Protein AF-0000000068952692 (afdb_homodimer)

Solvent-accessible surface area (backbone atoms only — not comparable to full-atom values): 11275 Å² total; per-residue (Å²): 98,51,40,70,58,37,49,57,48,38,53,56,55,32,71,77,55,69,79,84,64,82,95,49,99,64,58,68,67,56,49,51,48,49,27,24,41,50,43,20,52,50,41,47,51,55,68,69,63,73,62,55,68,69,58,52,49,52,52,49,51,31,51,44,26,51,49,50,39,51,43,53,49,48,52,32,50,46,28,37,76,72,74,33,52,67,54,29,54,50,51,54,52,50,53,52,48,53,63,64,60,71,112,96,50,40,70,59,37,49,55,49,37,52,56,54,33,69,78,56,68,80,83,64,80,97,50,100,64,58,67,67,58,50,52,48,48,28,23,41,52,45,21,51,49,41,46,52,55,69,66,63,70,62,55,69,69,58,53,49,52,52,50,50,34,51,43,26,50,50,49,39,51,41,52,50,47,52,31,50,46,29,38,76,72,73,32,54,68,54,28,53,49,52,52,50,50,53,52,47,53,64,63,58,72,112

Radius of gyration: 17.02 Å; Cα contacts (8 Å, |Δi|>4): 168; chains: 2; bounding box: 34×48×44 Å

Organism: Cupriavidus necator (strain ATCC 17699 / DSM 428 / KCTC 22496 / NCIMB 10442 / H16 / Stanier 337) (NCBI:txid381666)

Secondary structure (DSSP, 8-state):
--HHHHHHHHHHHHHHS----TT-SS-HHHHHHHHHHHHHHHHHHHHHT---HHHHHHHHHHHHHHHHHHHHHHHHHHHHHTT-HHHHHHHHHHHHHHHHHT-/--HHHHHHHHHHHHHHS----TT-SS-HHHHHHHHHHHHHHHHHHHHHT---HHHHHHHHHHHHHHHHHHHHHHHHHHHHHTT-HHHHHHHHHHHHHHHHHT-

Structure (mmCIF, N/CA/C/O backbone):
data_AF-0000000068952692-model_v1
#
loop_
_entity.id
_entity.type
_entity.pdbx_description
1 polymer 'Uncharacterized protein'
#
loop_
_atom_site.group_PDB
_atom_site.id
_atom_site.type_symbol
_atom_site.label_atom_id
_atom_site.label_alt_id
_atom_site.label_comp_id
_atom_site.label_asym_id
_atom_site.label_entity_id
_atom_site.label_seq_id
_atom_site.pdbx_PDB_ins_code
_atom_site.Cartn_x
_atom_site.Cartn_y
_atom_site.Cartn_z
_atom_site.occupancy
_atom_site.B_iso_or_equiv
_atom_site.auth_seq_id
_atom_site.auth_comp_id
_atom_site.auth_asym_id
_atom_site.auth_atom_id
_atom_site.pdbx_PDB_model_num
ATOM 1 N N . MET A 1 1 ? -6.605 9.148 13.734 1 91.56 1 MET A N 1
ATOM 2 C CA . MET A 1 1 ? -7.754 8.625 13 1 91.56 1 MET A CA 1
ATOM 3 C C . MET A 1 1 ? -8.219 7.297 13.594 1 91.56 1 MET A C 1
ATOM 5 O O . MET A 1 1 ? -7.398 6.426 13.891 1 91.56 1 MET A O 1
ATOM 9 N N . THR A 1 2 ? -9.492 7.191 13.781 1 94.69 2 THR A N 1
ATOM 10 C CA . THR A 1 2 ? -10.008 5.988 14.422 1 94.69 2 THR A CA 1
ATOM 11 C C . THR A 1 2 ? -10.266 4.895 13.398 1 94.69 2 THR A C 1
ATOM 13 O O . THR A 1 2 ? -10.43 5.176 12.211 1 94.69 2 THR A O 1
ATOM 16 N N . GLU A 1 3 ? -10.289 3.678 13.914 1 96.12 3 GLU A N 1
ATOM 17 C CA . GLU A 1 3 ? -10.625 2.533 13.078 1 96.12 3 GLU A CA 1
ATOM 18 C C . GLU A 1 3 ? -11.984 2.721 12.406 1 96.12 3 GLU A C 1
ATOM 20 O O . GLU A 1 3 ? -12.133 2.482 11.203 1 96.12 3 GLU A O 1
ATOM 25 N N . ASP A 1 4 ? -12.961 3.211 13.141 1 95.81 4 ASP A N 1
ATOM 26 C CA . ASP A 1 4 ? -14.32 3.377 12.625 1 95.81 4 ASP A CA 1
ATOM 27 C C . ASP A 1 4 ? -14.352 4.398 11.484 1 95.81 4 ASP A C 1
ATOM 29 O O . ASP A 1 4 ? -15.023 4.188 10.477 1 95.81 4 ASP A O 1
ATOM 33 N N . THR A 1 5 ? -13.695 5.449 11.633 1 95.62 5 THR A N 1
ATOM 34 C CA . THR A 1 5 ? -13.617 6.473 10.594 1 95.62 5 THR A CA 1
ATOM 35 C C . THR A 1 5 ? -12.945 5.922 9.344 1 95.62 5 THR A C 1
ATOM 37 O O . THR A 1 5 ? -13.398 6.172 8.227 1 95.62 5 THR A O 1
ATOM 40 N N . LEU A 1 6 ? -11.867 5.219 9.523 1 96.75 6 LEU A N 1
ATOM 41 C CA . LEU A 1 6 ? -11.141 4.633 8.406 1 96.75 6 LEU A CA 1
ATOM 42 C C . LEU A 1 6 ? -12.016 3.627 7.656 1 96.75 6 LEU A C 1
ATOM 44 O O . LEU A 1 6 ? -11.961 3.547 6.426 1 96.75 6 LEU A O 1
ATOM 48 N N . LEU A 1 7 ? -12.836 2.883 8.367 1 96.88 7 LEU A N 1
ATOM 49 C CA . LEU A 1 7 ? -13.719 1.911 7.738 1 96.88 7 LEU A CA 1
ATOM 50 C C . LEU A 1 7 ? -14.734 2.605 6.828 1 96.88 7 LEU A C 1
ATOM 52 O O . LEU A 1 7 ? -15.039 2.109 5.742 1 96.88 7 LEU A O 1
ATOM 56 N N . GLN A 1 8 ? -15.18 3.723 7.27 1 95.88 8 GLN A N 1
ATOM 57 C CA . GLN A 1 8 ? -16.109 4.492 6.453 1 95.88 8 GLN A CA 1
ATOM 58 C C . GLN A 1 8 ? -15.445 5 5.18 1 95.88 8 GLN A C 1
ATOM 60 O O . GLN A 1 8 ? -16.016 4.902 4.09 1 95.88 8 GLN A O 1
ATOM 65 N N . LEU A 1 9 ? -14.234 5.492 5.359 1 94.88 9 LEU A N 1
ATOM 66 C CA . LEU A 1 9 ? -13.508 6.016 4.211 1 94.88 9 LEU A CA 1
ATOM 67 C C . LEU A 1 9 ? -13.148 4.891 3.242 1 94.88 9 LEU A C 1
ATOM 69 O O . LEU A 1 9 ? -13.211 5.07 2.025 1 94.88 9 LEU A O 1
ATOM 73 N N . MET A 1 10 ? -12.781 3.744 3.811 1 94.38 10 MET A N 1
ATOM 74 C CA . MET A 1 10 ? -12.406 2.582 3.012 1 94.38 10 MET A CA 1
ATOM 75 C C . MET A 1 10 ? -13.57 2.105 2.156 1 94.38 10 MET A C 1
ATOM 77 O O . MET A 1 10 ? -13.375 1.688 1.013 1 94.38 10 MET A O 1
ATOM 81 N N . THR A 1 11 ? -14.711 2.139 2.652 1 91.56 11 THR A N 1
ATOM 82 C CA . THR A 1 11 ? -15.891 1.721 1.911 1 91.56 11 THR A CA 1
ATOM 83 C C . THR A 1 11 ? -16.078 2.574 0.66 1 91.56 11 THR A C 1
ATOM 85 O O . THR A 1 11 ? -16.359 2.051 -0.42 1 91.56 11 THR A O 1
ATOM 88 N N . GLU A 1 12 ? -15.859 3.83 0.782 1 91.56 12 GLU A N 1
ATOM 89 C CA . GLU A 1 12 ? -15.992 4.75 -0.346 1 91.56 12 GLU A CA 1
ATOM 90 C C . GLU A 1 12 ? -14.883 4.52 -1.372 1 91.56 12 GLU A C 1
ATOM 92 O O . GLU A 1 12 ? -15.141 4.504 -2.578 1 91.56 12 GLU A O 1
ATOM 97 N N . VAL A 1 13 ? -13.68 4.32 -0.889 1 91.56 13 VAL A N 1
ATOM 98 C CA . VAL A 1 13 ? -12.523 4.105 -1.751 1 91.56 13 VAL A CA 1
ATOM 99 C C . VAL A 1 13 ? -12.695 2.811 -2.537 1 91.56 13 VAL A C 1
ATOM 101 O O . VAL A 1 13 ? -12.406 2.76 -3.734 1 91.56 13 VAL A O 1
ATOM 104 N N . GLU A 1 14 ? -13.227 1.8 -1.905 1 92 14 GLU A N 1
ATOM 105 C CA . GLU A 1 14 ? -13.398 0.498 -2.543 1 92 14 GLU A CA 1
ATOM 106 C C . GLU A 1 14 ? -14.523 0.528 -3.568 1 92 14 GLU A C 1
ATOM 108 O O . GLU A 1 14 ? -14.484 -0.197 -4.566 1 92 14 GLU A O 1
ATOM 113 N N . LYS A 1 15 ? -15.531 1.292 -3.264 1 91.5 15 LYS A N 1
ATOM 114 C CA . LYS A 1 15 ? -16.625 1.422 -4.23 1 91.5 15 LYS A CA 1
ATOM 115 C C . LYS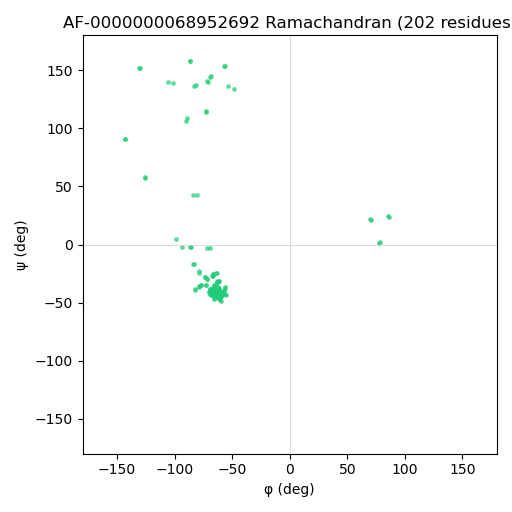 A 1 15 ? -16.094 1.906 -5.578 1 91.5 15 LYS A C 1
ATOM 117 O O . LYS A 1 15 ? -16.594 1.479 -6.629 1 91.5 15 LYS A O 1
ATOM 122 N N . GLU A 1 16 ? -15.156 2.752 -5.531 1 89.81 16 GLU A N 1
ATOM 123 C CA . GLU A 1 16 ? -14.594 3.326 -6.75 1 89.81 16 GLU A CA 1
ATOM 124 C C . GLU A 1 16 ? -13.648 2.34 -7.438 1 89.81 16 GLU A C 1
ATOM 126 O O . GLU A 1 16 ? -13.578 2.301 -8.672 1 89.81 16 GLU A O 1
ATOM 131 N N . ASP A 1 17 ? -12.977 1.599 -6.758 1 92 17 ASP A N 1
ATOM 132 C CA . ASP A 1 17 ? -12.016 0.609 -7.234 1 92 17 ASP A CA 1
ATOM 133 C C . ASP A 1 17 ? -12.039 -0.643 -6.359 1 92 17 ASP A C 1
ATOM 135 O O . ASP A 1 17 ? -11.242 -0.772 -5.43 1 92 17 ASP A O 1
ATOM 139 N N . PRO A 1 18 ? -12.867 -1.569 -6.75 1 92.38 18 PRO A N 1
ATOM 140 C CA . PRO A 1 18 ? -13.086 -2.734 -5.887 1 92.38 18 PRO A CA 1
ATOM 141 C C . PRO A 1 18 ? -11.875 -3.67 -5.848 1 92.38 18 PRO A C 1
ATOM 143 O O . PRO A 1 18 ? -11.203 -3.855 -6.867 1 92.38 18 PRO A O 1
ATOM 146 N N . ILE A 1 19 ? -11.586 -4.16 -4.711 1 92.62 19 ILE A N 1
ATOM 147 C CA . ILE A 1 19 ? -10.57 -5.188 -4.523 1 92.62 19 ILE A CA 1
ATOM 148 C C . ILE A 1 19 ? -11.164 -6.559 -4.852 1 92.62 19 ILE A C 1
ATOM 150 O O . ILE A 1 19 ? -12.305 -6.852 -4.5 1 92.62 19 ILE A O 1
ATOM 154 N N . ASP A 1 20 ? -10.508 -7.445 -5.547 1 89.56 20 ASP A N 1
ATOM 155 C CA . ASP A 1 20 ? -10.938 -8.797 -5.887 1 89.56 20 ASP A CA 1
ATOM 156 C C . ASP A 1 20 ? -10.5 -9.805 -4.824 1 89.56 20 ASP A C 1
ATOM 158 O O . ASP A 1 20 ? -9.328 -10.18 -4.766 1 89.56 20 ASP A O 1
ATOM 162 N N . TYR A 1 21 ? -11.461 -10.219 -4.07 1 87.44 21 TYR A N 1
ATOM 163 C CA . TYR A 1 21 ? -11.219 -11.172 -2.994 1 87.44 21 TYR A CA 1
ATOM 164 C C . TYR A 1 21 ? -11.453 -12.602 -3.465 1 87.44 21 TYR A C 1
ATOM 166 O O . TYR A 1 21 ? -11.383 -13.547 -2.672 1 87.44 21 TYR A O 1
ATOM 174 N N . ALA A 1 22 ? -11.828 -12.852 -4.602 1 76.25 22 ALA A N 1
ATOM 175 C CA . ALA A 1 22 ? -12.359 -14.125 -5.082 1 76.25 22 ALA A CA 1
ATOM 176 C C . ALA A 1 22 ? -11.461 -15.289 -4.664 1 76.25 22 ALA A C 1
ATOM 178 O O . ALA A 1 22 ? -10.234 -15.164 -4.672 1 76.25 22 ALA A O 1
ATOM 179 N N . ASP A 1 23 ? -12.164 -16.328 -4.152 1 75.88 23 ASP A N 1
ATOM 180 C CA . ASP A 1 23 ? -11.625 -17.656 -3.877 1 75.88 23 ASP A CA 1
ATOM 181 C C . ASP A 1 23 ? -10.672 -17.625 -2.684 1 75.88 23 ASP A C 1
ATOM 183 O O . ASP A 1 23 ? -9.711 -18.391 -2.633 1 75.88 23 ASP A O 1
ATOM 187 N N . LEU A 1 24 ? -10.781 -16.625 -1.84 1 79.19 24 LEU A N 1
ATOM 188 C CA . LEU A 1 24 ? -9.945 -16.594 -0.642 1 79.19 24 LEU A CA 1
ATOM 189 C C . LEU A 1 24 ? -10.742 -17.031 0.583 1 79.19 24 LEU A C 1
ATOM 191 O O . LEU A 1 24 ? -11.93 -16.734 0.697 1 79.19 24 LEU A O 1
ATOM 195 N N . PRO A 1 25 ? -10.148 -17.766 1.372 1 77.94 25 PRO A N 1
ATOM 196 C CA . PRO A 1 25 ? -10.844 -18.328 2.525 1 77.94 25 PRO A CA 1
ATOM 197 C C . PRO A 1 25 ? -10.961 -17.359 3.691 1 77.94 25 PRO A C 1
ATOM 199 O O . PRO A 1 25 ? -10.633 -17.703 4.828 1 77.94 25 PRO A O 1
ATOM 202 N N . PHE A 1 26 ? -11.281 -16.062 3.438 1 82 26 PHE A N 1
ATOM 203 C CA . PHE A 1 26 ? -11.383 -15.078 4.504 1 82 26 PHE A CA 1
ATOM 204 C C . PHE A 1 26 ? -12.68 -14.297 4.391 1 82 26 PHE A C 1
ATOM 206 O O . PHE A 1 26 ? -13.281 -14.227 3.314 1 82 26 PHE A O 1
ATOM 213 N N . ASP A 1 27 ? -13.078 -13.875 5.516 1 88.75 27 ASP A N 1
ATOM 214 C CA . ASP A 1 27 ? -14.148 -12.883 5.57 1 88.75 27 ASP A CA 1
ATOM 215 C C . ASP A 1 27 ? -13.648 -11.516 5.113 1 88.75 27 ASP A C 1
ATOM 217 O O . ASP A 1 27 ? -12.828 -10.891 5.781 1 88.75 27 ASP A O 1
ATOM 221 N N . ASP A 1 28 ? -14.195 -11.031 3.979 1 89.62 28 ASP A N 1
ATOM 222 C CA . ASP A 1 28 ? -13.75 -9.773 3.396 1 89.62 28 ASP A CA 1
ATOM 223 C C . ASP A 1 28 ? -13.891 -8.625 4.398 1 89.62 28 ASP A C 1
ATOM 225 O O . ASP A 1 28 ? -13.008 -7.773 4.5 1 89.62 28 ASP A O 1
ATOM 229 N N . ALA A 1 29 ? -14.945 -8.641 5.129 1 90.94 29 ALA A N 1
ATOM 230 C CA . ALA A 1 29 ? -15.203 -7.582 6.109 1 90.94 29 ALA A CA 1
ATOM 231 C C . ALA A 1 29 ? -14.172 -7.625 7.238 1 90.94 29 ALA A C 1
ATOM 233 O O . ALA A 1 29 ? -13.742 -6.578 7.73 1 90.94 29 ALA A O 1
ATOM 234 N N . ALA A 1 30 ? -13.82 -8.812 7.652 1 91.69 30 ALA A N 1
ATOM 235 C CA . ALA A 1 30 ? -12.828 -8.961 8.719 1 91.69 30 ALA A CA 1
ATOM 236 C C . ALA A 1 30 ? -11.453 -8.484 8.258 1 91.69 30 ALA A C 1
ATOM 238 O O . ALA A 1 30 ? -10.711 -7.887 9.031 1 91.69 30 ALA A O 1
ATOM 239 N N . LEU A 1 31 ? -11.148 -8.797 7.02 1 93.69 31 LEU A N 1
ATOM 240 C CA . LEU A 1 31 ? -9.867 -8.367 6.469 1 93.69 31 LEU A CA 1
ATOM 241 C C . LEU A 1 31 ? -9.812 -6.848 6.352 1 93.69 31 LEU A C 1
ATOM 243 O O . LEU A 1 31 ? -8.789 -6.234 6.648 1 93.69 31 LEU A O 1
ATOM 247 N N . ARG A 1 32 ? -10.914 -6.262 5.938 1 95.06 32 ARG A N 1
ATOM 248 C CA . ARG A 1 32 ? -11.008 -4.805 5.871 1 95.06 32 ARG A CA 1
ATOM 249 C C . ARG A 1 32 ? -10.82 -4.18 7.25 1 95.06 32 ARG A C 1
ATOM 251 O O . ARG A 1 32 ? -10.086 -3.199 7.395 1 95.06 32 ARG A O 1
ATOM 258 N N . ARG A 1 33 ? -11.414 -4.762 8.203 1 95.38 33 ARG A N 1
ATOM 259 C CA . ARG A 1 33 ? -11.289 -4.27 9.57 1 95.38 33 ARG A CA 1
ATOM 260 C C . ARG A 1 33 ? -9.852 -4.371 10.062 1 95.38 33 ARG A C 1
ATOM 262 O O . ARG A 1 33 ? -9.359 -3.471 10.742 1 95.38 33 ARG A O 1
ATOM 269 N N . LEU A 1 34 ? -9.258 -5.473 9.766 1 95.31 34 LEU A N 1
ATOM 270 C CA . LEU A 1 34 ? -7.867 -5.66 10.156 1 95.31 34 LEU A CA 1
ATOM 271 C C . LEU A 1 34 ? -6.98 -4.582 9.531 1 95.31 34 LEU A C 1
ATOM 273 O O . LEU A 1 34 ? -6.148 -3.988 10.219 1 95.31 34 LEU A O 1
ATOM 277 N N . ALA A 1 35 ? -7.121 -4.34 8.234 1 96.88 35 ALA A N 1
ATOM 278 C CA . ALA A 1 35 ? -6.336 -3.305 7.566 1 96.88 35 ALA A CA 1
ATOM 279 C C . ALA A 1 35 ? -6.57 -1.939 8.211 1 96.88 35 ALA A C 1
ATOM 281 O O . ALA A 1 35 ? -5.617 -1.203 8.477 1 96.88 35 ALA A O 1
ATOM 282 N N . CYS A 1 36 ? -7.801 -1.624 8.531 1 97.44 36 CYS A N 1
ATOM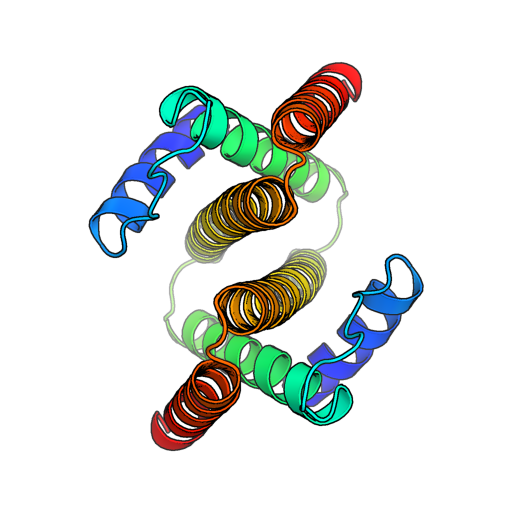 283 C CA . CYS A 1 36 ? -8.141 -0.34 9.133 1 97.44 36 CYS A CA 1
ATOM 284 C C . CYS A 1 36 ? -7.57 -0.234 10.547 1 97.44 36 CYS A C 1
ATOM 286 O O . CYS A 1 36 ? -7.109 0.833 10.953 1 97.44 36 CYS A O 1
ATOM 288 N N . ARG A 1 37 ? -7.617 -1.281 11.242 1 96.5 37 ARG A N 1
ATOM 289 C CA . ARG A 1 37 ? -7.059 -1.296 12.586 1 96.5 37 ARG A CA 1
ATOM 290 C C . ARG A 1 37 ? -5.559 -1.026 12.562 1 96.5 37 ARG A C 1
ATOM 292 O O . ARG A 1 37 ? -5.051 -0.218 13.344 1 96.5 37 ARG A O 1
ATOM 299 N N . LEU A 1 38 ? -4.855 -1.676 11.68 1 96.44 38 LEU A N 1
ATOM 300 C CA . LEU A 1 38 ? -3.414 -1.508 11.547 1 96.44 38 LEU A CA 1
ATOM 301 C C . LEU A 1 38 ? -3.062 -0.058 11.234 1 96.44 38 LEU A C 1
ATOM 303 O O . LEU A 1 38 ? -2.141 0.504 11.828 1 96.44 38 LEU A O 1
ATOM 307 N N . ILE A 1 39 ? -3.869 0.506 10.391 1 97 39 ILE A N 1
ATOM 308 C CA . ILE A 1 39 ? -3.557 1.869 9.977 1 97 39 ILE A CA 1
ATOM 309 C C . ILE A 1 39 ? -3.992 2.854 11.055 1 97 39 ILE A C 1
ATOM 311 O O . ILE A 1 39 ? -3.336 3.873 11.281 1 97 39 ILE A O 1
ATOM 315 N N . ALA A 1 40 ? -5.082 2.568 11.695 1 96.56 40 ALA A N 1
ATOM 316 C CA . ALA A 1 40 ? -5.496 3.406 12.82 1 96.56 40 ALA A CA 1
ATOM 317 C C . ALA A 1 40 ? -4.426 3.428 13.914 1 96.56 40 ALA A C 1
ATOM 319 O O . ALA A 1 40 ? -4.125 4.484 14.469 1 96.56 40 ALA A O 1
ATOM 320 N N . GLU A 1 41 ? -3.875 2.27 14.203 1 94.88 41 GLU A N 1
ATOM 321 C CA . GLU A 1 41 ? -2.793 2.178 15.18 1 94.88 41 GLU A CA 1
ATOM 322 C C . GLU A 1 41 ? -1.582 2.994 14.742 1 94.88 41 GLU A C 1
ATOM 324 O O . GLU A 1 41 ? -0.994 3.725 15.539 1 94.88 41 GLU A O 1
ATOM 329 N N . ARG A 1 42 ? -1.229 2.887 13.539 1 93.5 42 ARG A N 1
ATOM 330 C CA . ARG A 1 42 ? -0.109 3.658 13.016 1 93.5 42 ARG A CA 1
ATOM 331 C C . ARG A 1 42 ? -0.385 5.156 13.102 1 93.5 42 ARG A C 1
ATOM 333 O O . ARG A 1 42 ? 0.509 5.938 13.438 1 93.5 42 ARG A O 1
ATOM 340 N N . SER A 1 43 ? -1.563 5.52 12.727 1 94.31 43 SER A N 1
ATOM 341 C CA . SER A 1 43 ? -1.938 6.93 12.789 1 94.31 43 SER A CA 1
ATOM 342 C C . SER A 1 43 ? -1.826 7.473 14.211 1 94.31 43 SER A C 1
ATOM 344 O O . SER A 1 43 ? -1.359 8.594 14.414 1 94.31 43 SER A O 1
ATOM 346 N N . SER A 1 44 ? -2.279 6.695 15.164 1 93.31 44 SER A N 1
ATOM 347 C CA . SER A 1 44 ? -2.188 7.086 16.562 1 93.31 44 SER A CA 1
ATOM 348 C C . SER A 1 44 ? -0.734 7.246 17 1 93.31 44 SER A C 1
ATOM 350 O O . SER A 1 44 ? -0.392 8.203 17.703 1 93.31 44 SER A O 1
ATOM 352 N N . GLU A 1 45 ? 0.068 6.305 16.578 1 92.38 45 GLU A N 1
ATOM 353 C CA . GLU A 1 45 ? 1.495 6.379 16.875 1 92.38 45 GLU A CA 1
ATOM 354 C C . GLU A 1 45 ? 2.121 7.637 16.281 1 92.38 45 GLU A C 1
ATOM 356 O O . GLU A 1 45 ? 2.936 8.297 16.922 1 92.38 45 GLU A O 1
ATOM 361 N N . MET A 1 46 ? 1.729 7.965 15.117 1 89.75 46 MET A N 1
ATOM 362 C CA . MET A 1 46 ? 2.262 9.141 14.438 1 89.75 46 MET A CA 1
ATOM 363 C C . MET A 1 46 ? 1.83 10.422 15.133 1 89.75 46 MET A C 1
ATOM 365 O O . MET A 1 46 ? 2.625 11.352 15.289 1 89.75 46 MET A O 1
ATOM 369 N N . GLU A 1 47 ? 0.609 10.484 15.508 1 86.94 47 GLU A N 1
ATOM 370 C CA . GLU A 1 47 ? 0.09 11.648 16.219 1 86.94 47 GLU A CA 1
ATOM 371 C C . GLU A 1 47 ? 0.778 11.828 17.562 1 86.94 47 GLU A C 1
ATOM 373 O O . GLU A 1 47 ? 1.013 12.953 18.016 1 86.94 47 GLU A O 1
ATOM 378 N N . ALA A 1 48 ? 1.165 10.719 18.188 1 92.31 48 ALA A N 1
ATOM 379 C CA . ALA A 1 48 ? 1.747 10.742 19.531 1 92.31 48 ALA A CA 1
ATOM 380 C C . ALA A 1 48 ? 3.244 11.031 19.469 1 92.31 48 ALA A C 1
ATOM 382 O O . ALA A 1 48 ? 3.855 11.375 20.484 1 92.31 48 ALA A O 1
ATOM 383 N N . SER A 1 49 ? 3.842 10.898 18.375 1 91.56 49 SER A N 1
ATOM 384 C CA . SER A 1 49 ? 5.293 10.977 18.234 1 91.56 49 SER A CA 1
ATOM 385 C C . SER A 1 49 ? 5.801 12.383 18.531 1 91.56 49 SER A C 1
ATOM 387 O O . SER A 1 49 ? 6.98 12.57 18.844 1 91.56 49 SER A O 1
ATOM 389 N N . GLY A 1 50 ? 5.043 13.383 18.391 1 91.69 50 GLY A N 1
ATOM 390 C CA . GLY A 1 50 ? 5.465 14.758 18.594 1 91.69 50 GLY A CA 1
ATOM 391 C C . GLY A 1 50 ? 6.27 15.312 17.438 1 91.69 50 GLY A C 1
ATOM 392 O O . GLY A 1 50 ? 6.715 16.469 17.484 1 91.69 50 GLY A O 1
ATOM 393 N N . LEU A 1 51 ? 6.461 14.57 16.438 1 92.19 51 LEU A N 1
ATOM 394 C CA . LEU A 1 51 ? 7.18 15.023 15.258 1 92.19 51 LEU A CA 1
ATOM 395 C C . LEU A 1 51 ? 6.379 16.078 14.5 1 92.19 51 LEU A C 1
ATOM 397 O O . LEU A 1 51 ? 5.145 16.062 14.516 1 92.19 51 LEU A O 1
ATOM 401 N N . PRO A 1 52 ? 7.125 17.016 13.945 1 92.69 52 PRO A N 1
ATOM 402 C CA . PRO A 1 52 ? 6.422 17.969 13.086 1 92.69 52 PRO A CA 1
ATOM 403 C C . PRO A 1 52 ? 5.66 17.297 11.953 1 92.69 52 PRO A C 1
ATOM 405 O O . PRO A 1 52 ? 6.059 16.219 11.492 1 92.69 52 PRO A O 1
ATOM 408 N N . VAL A 1 53 ? 4.586 17.953 11.453 1 88.19 53 VAL A N 1
ATOM 409 C CA . VAL A 1 53 ? 3.672 17.391 10.469 1 88.19 53 VAL A CA 1
ATOM 410 C C . VAL A 1 53 ? 4.43 17.078 9.18 1 88.19 53 VAL A C 1
ATOM 412 O O . VAL A 1 53 ? 4.125 16.094 8.5 1 88.19 53 VAL A O 1
ATOM 415 N N . GLU A 1 54 ? 5.438 17.844 8.898 1 88.06 54 GLU A N 1
ATOM 416 C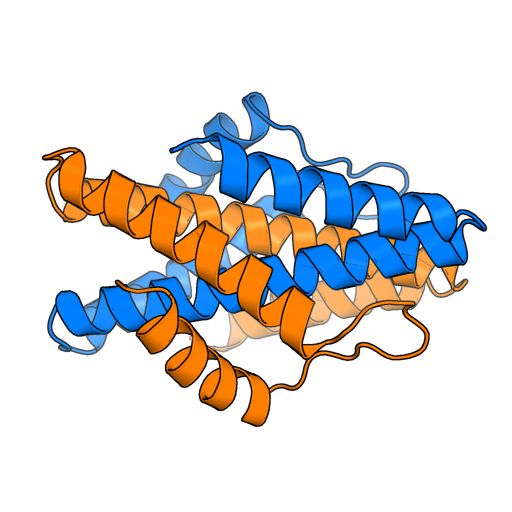 CA . GLU A 1 54 ? 6.223 17.641 7.684 1 88.06 54 GLU A CA 1
ATOM 417 C C . GLU A 1 54 ? 6.98 16.312 7.738 1 88.06 54 GLU A C 1
ATOM 419 O O . GLU A 1 54 ? 7.098 15.625 6.727 1 88.06 54 GLU A O 1
ATOM 424 N N . ALA A 1 55 ? 7.484 16.016 8.859 1 91.38 55 ALA A N 1
ATOM 425 C CA . ALA A 1 55 ? 8.203 14.758 9.047 1 91.38 55 ALA A CA 1
ATOM 426 C C . ALA A 1 55 ? 7.25 13.57 8.984 1 91.38 55 ALA A C 1
ATOM 428 O O . ALA A 1 55 ? 7.594 12.523 8.438 1 91.38 55 ALA A O 1
ATOM 429 N N . LEU A 1 56 ? 6.059 13.727 9.531 1 91.5 56 LEU A N 1
ATOM 430 C CA . LEU A 1 56 ? 5.055 12.672 9.492 1 91.5 56 LEU A CA 1
ATOM 431 C C . LEU A 1 56 ? 4.629 12.383 8.055 1 91.5 56 LEU A C 1
ATOM 433 O O . LEU A 1 56 ? 4.551 11.219 7.652 1 91.5 56 LEU A O 1
ATOM 437 N N . LEU A 1 57 ? 4.484 13.453 7.324 1 92.06 57 LEU A N 1
ATOM 438 C CA . LEU A 1 57 ? 4.082 13.312 5.93 1 92.06 57 LEU A CA 1
ATOM 439 C C . LEU A 1 57 ? 5.172 12.617 5.117 1 92.06 57 LEU A C 1
ATOM 441 O O . LEU A 1 57 ? 4.883 11.742 4.301 1 92.06 57 LEU A O 1
ATOM 445 N N . ALA A 1 58 ? 6.391 12.961 5.383 1 91.94 58 ALA A N 1
ATOM 446 C CA . ALA A 1 58 ? 7.508 12.336 4.68 1 91.94 58 ALA A CA 1
ATOM 447 C C . ALA A 1 58 ? 7.543 10.828 4.93 1 91.94 58 ALA A C 1
ATOM 449 O O . ALA A 1 58 ? 7.738 10.047 4.004 1 91.94 58 ALA A O 1
ATOM 450 N N . THR A 1 59 ? 7.293 10.422 6.141 1 92.69 59 THR A N 1
ATOM 451 C CA . THR A 1 59 ? 7.277 9.008 6.512 1 92.69 59 THR A CA 1
ATOM 452 C C . THR A 1 59 ? 6.113 8.289 5.836 1 92.69 59 THR A C 1
ATOM 454 O O . THR A 1 59 ? 6.273 7.164 5.348 1 92.69 59 THR A O 1
ATOM 457 N N . MET A 1 60 ? 5.035 8.969 5.801 1 93.56 60 MET A N 1
ATOM 458 C CA . MET A 1 60 ? 3.848 8.375 5.191 1 93.56 60 MET A CA 1
ATOM 459 C C . MET A 1 60 ? 4.039 8.195 3.689 1 93.56 60 MET A C 1
ATOM 461 O O . MET A 1 60 ? 3.666 7.16 3.133 1 93.56 60 MET A O 1
ATOM 465 N N . TRP A 1 61 ? 4.66 9.148 3.074 1 95.44 61 TRP A N 1
ATOM 466 C CA . TRP A 1 61 ? 4.906 9.07 1.64 1 95.44 61 TRP A CA 1
ATOM 467 C C . TRP A 1 61 ? 5.883 7.941 1.317 1 95.44 61 TRP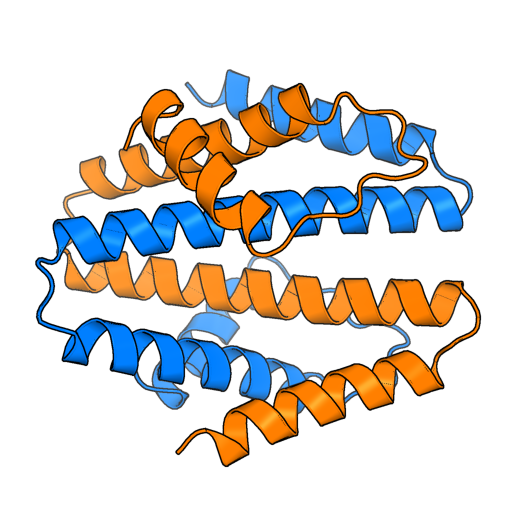 A C 1
ATOM 469 O O . TRP A 1 61 ? 5.672 7.184 0.368 1 95.44 61 TRP A O 1
ATOM 479 N N . ALA A 1 62 ? 6.898 7.836 2.141 1 95.38 62 ALA A N 1
ATOM 480 C CA . ALA A 1 62 ? 7.863 6.762 1.936 1 95.38 62 ALA A CA 1
ATOM 481 C C . ALA A 1 62 ? 7.215 5.395 2.115 1 95.38 62 ALA A C 1
ATOM 483 O O . ALA A 1 62 ? 7.449 4.477 1.326 1 95.38 62 ALA A O 1
ATOM 484 N N . SER A 1 63 ? 6.391 5.227 3.137 1 94.62 63 SER A N 1
ATOM 485 C CA . SER A 1 63 ? 5.695 3.973 3.406 1 94.62 63 SER A CA 1
ATOM 486 C C . SER A 1 63 ? 4.719 3.627 2.289 1 94.62 63 SER A C 1
ATOM 488 O O . SER A 1 63 ? 4.594 2.465 1.901 1 94.62 63 SER A O 1
ATOM 490 N N . THR A 1 64 ? 4.066 4.637 1.834 1 96.5 64 THR A N 1
ATOM 491 C CA . THR A 1 64 ? 3.131 4.422 0.736 1 96.5 64 THR A CA 1
ATOM 492 C C . THR A 1 64 ? 3.869 4.004 -0.531 1 96.5 64 THR A C 1
ATOM 494 O O . THR A 1 64 ? 3.416 3.113 -1.254 1 96.5 64 THR A O 1
ATOM 497 N N . ALA A 1 65 ? 4.961 4.633 -0.775 1 96.88 65 ALA A N 1
ATOM 498 C CA . ALA A 1 65 ? 5.762 4.254 -1.936 1 96.88 65 ALA A CA 1
ATOM 499 C C . ALA A 1 65 ? 6.195 2.793 -1.846 1 96.88 65 ALA A C 1
ATOM 501 O O . ALA A 1 65 ? 6.141 2.061 -2.838 1 96.88 65 ALA A O 1
ATOM 502 N N . LYS A 1 66 ? 6.629 2.41 -0.703 1 96.62 66 LYS A N 1
ATOM 503 C CA . LYS A 1 66 ? 7.023 1.019 -0.497 1 96.62 66 LYS A CA 1
ATOM 504 C C . LYS A 1 66 ? 5.852 0.072 -0.739 1 96.62 66 LYS A C 1
ATOM 506 O O . LYS A 1 66 ? 6.016 -0.982 -1.356 1 96.62 66 LYS A O 1
ATOM 511 N N . LEU A 1 67 ? 4.684 0.434 -0.209 1 96.56 67 LEU A N 1
ATOM 512 C CA . LEU A 1 67 ? 3.492 -0.388 -0.378 1 96.56 67 LEU A CA 1
ATOM 513 C C . LEU A 1 67 ? 3.104 -0.488 -1.85 1 96.56 67 LEU A C 1
ATOM 515 O O . LEU A 1 67 ? 2.709 -1.557 -2.322 1 96.56 67 LEU A O 1
ATOM 519 N N . VAL A 1 68 ? 3.229 0.61 -2.588 1 96.88 68 VAL A N 1
ATOM 520 C CA . VAL A 1 68 ? 2.934 0.612 -4.016 1 96.88 68 VAL A CA 1
ATOM 521 C C . VAL A 1 68 ? 3.906 -0.313 -4.746 1 96.88 68 VAL A C 1
ATOM 523 O O . VAL A 1 68 ? 3.494 -1.131 -5.57 1 96.88 68 VAL A O 1
ATOM 526 N N . LEU A 1 69 ? 5.156 -0.21 -4.426 1 96.38 69 LEU A N 1
ATOM 527 C CA . LEU A 1 69 ? 6.176 -1.054 -5.043 1 96.38 69 LEU A CA 1
ATOM 528 C C . LEU A 1 69 ? 5.906 -2.527 -4.758 1 96.38 69 LEU A C 1
ATOM 530 O O . LEU A 1 69 ? 5.961 -3.359 -5.668 1 96.38 69 LEU A O 1
ATOM 534 N N . GLU A 1 70 ? 5.555 -2.893 -3.529 1 96.5 70 GLU A N 1
ATOM 535 C CA . GLU A 1 70 ? 5.23 -4.262 -3.146 1 96.5 70 GLU A CA 1
ATOM 536 C C . GLU A 1 70 ? 4.023 -4.781 -3.926 1 96.5 70 GLU A C 1
ATOM 538 O O . GLU A 1 70 ? 4.023 -5.918 -4.398 1 96.5 70 GLU A O 1
ATOM 543 N N . ASN A 1 71 ? 3.072 -3.906 -4.047 1 95.88 71 ASN A N 1
ATOM 544 C CA . ASN A 1 71 ? 1.875 -4.289 -4.789 1 95.88 71 ASN A CA 1
ATOM 545 C C . ASN A 1 71 ? 2.188 -4.566 -6.258 1 95.88 71 ASN A C 1
ATOM 547 O O . ASN A 1 71 ? 1.669 -5.523 -6.836 1 95.88 71 ASN A O 1
ATOM 551 N N . LEU A 1 72 ? 3.066 -3.752 -6.859 1 94.38 72 LEU A N 1
ATOM 552 C CA . LEU A 1 72 ? 3.482 -3.973 -8.242 1 94.38 72 LEU A CA 1
ATOM 553 C C . LEU A 1 72 ? 4.207 -5.309 -8.383 1 94.38 72 LEU A C 1
ATOM 555 O O . LEU A 1 72 ? 3.922 -6.078 -9.305 1 94.38 72 LEU A O 1
ATOM 559 N N . VAL A 1 73 ? 5.062 -5.613 -7.469 1 94.81 73 VAL A N 1
ATOM 560 C CA . VAL A 1 73 ? 5.852 -6.84 -7.477 1 94.81 73 VAL A CA 1
ATOM 561 C C . VAL A 1 73 ? 4.934 -8.047 -7.285 1 94.81 73 VAL A C 1
ATOM 563 O O . VAL A 1 73 ? 5.035 -9.039 -8.008 1 94.81 73 VAL A O 1
ATOM 566 N N . LEU A 1 74 ? 3.992 -7.98 -6.383 1 94.38 74 LEU A N 1
ATOM 567 C CA . LEU A 1 74 ? 3.072 -9.078 -6.098 1 94.38 74 LEU A CA 1
ATOM 568 C C . LEU A 1 74 ? 2.17 -9.352 -7.293 1 94.38 74 LEU A C 1
ATOM 570 O O . LEU A 1 74 ? 1.931 -10.516 -7.637 1 94.38 74 LEU A O 1
ATOM 574 N N . ASN A 1 75 ? 1.701 -8.258 -7.918 1 93.62 75 ASN A N 1
ATOM 575 C CA . ASN A 1 75 ? 0.884 -8.438 -9.109 1 93.62 75 ASN A CA 1
ATOM 576 C C . ASN A 1 75 ? 1.666 -9.125 -10.227 1 93.62 75 ASN A C 1
ATOM 578 O O . ASN A 1 75 ? 1.139 -10 -10.906 1 93.62 75 ASN A O 1
ATOM 582 N N . ALA A 1 76 ? 2.869 -8.727 -10.406 1 91.88 76 ALA A N 1
ATOM 583 C CA . ALA A 1 76 ? 3.723 -9.328 -11.422 1 91.88 76 ALA A CA 1
ATOM 584 C C . ALA A 1 76 ? 3.961 -10.812 -11.133 1 91.88 76 ALA A C 1
ATOM 586 O O . ALA A 1 76 ? 3.922 -11.641 -12.047 1 91.88 76 ALA A O 1
ATOM 587 N N . ARG A 1 77 ? 4.176 -11.109 -9.875 1 92.06 77 ARG A N 1
ATOM 588 C CA . ARG A 1 77 ? 4.398 -12.5 -9.477 1 92.06 77 ARG A CA 1
ATOM 589 C C . ARG A 1 77 ? 3.152 -13.344 -9.711 1 92.06 77 ARG A C 1
ATOM 591 O O . ARG A 1 77 ? 3.248 -14.5 -10.141 1 92.06 77 ARG A O 1
ATOM 598 N N . LEU A 1 78 ? 2.031 -12.781 -9.406 1 91.56 78 LEU A N 1
ATOM 599 C CA . LEU A 1 78 ? 0.766 -13.477 -9.625 1 91.56 78 LEU A CA 1
ATOM 600 C C . LEU A 1 78 ? 0.578 -13.812 -11.102 1 91.56 78 LEU A C 1
ATOM 602 O O . LEU A 1 78 ? 0.231 -14.938 -11.445 1 91.56 78 LEU A O 1
ATOM 606 N N . LEU A 1 79 ? 0.88 -12.852 -11.938 1 90.56 79 LEU A N 1
ATOM 607 C CA . LEU A 1 79 ? 0.72 -13.047 -13.375 1 90.56 79 LEU A CA 1
ATOM 608 C C . LEU A 1 79 ? 1.692 -14.102 -13.891 1 90.56 79 LEU A C 1
ATOM 610 O O . LEU A 1 79 ? 1.325 -14.938 -14.719 1 90.56 79 LEU A O 1
ATOM 614 N N . ARG A 1 80 ? 2.832 -14.109 -13.375 1 89 80 ARG A N 1
ATOM 615 C CA . ARG A 1 80 ? 3.818 -15.109 -13.773 1 89 80 ARG A CA 1
ATOM 616 C C . ARG A 1 80 ? 3.375 -16.5 -13.352 1 89 80 ARG A C 1
ATOM 618 O O . ARG A 1 80 ? 3.447 -17.453 -14.148 1 89 80 ARG A O 1
ATOM 625 N N . LEU A 1 81 ? 2.938 -16.641 -12.156 1 87.75 81 LEU A N 1
ATOM 626 C CA . LEU A 1 81 ? 2.5 -17.922 -11.641 1 87.75 81 LEU A CA 1
ATOM 627 C C . LEU A 1 81 ? 1.284 -18.438 -12.406 1 87.75 81 LEU A C 1
ATOM 629 O O . LEU A 1 81 ? 1.068 -19.656 -12.508 1 87.75 81 LEU A O 1
ATOM 633 N N . GLN A 1 82 ? 0.589 -17.531 -12.961 1 91.06 82 GLN A N 1
ATOM 634 C CA . GLN A 1 82 ? -0.587 -17.891 -13.75 1 91.06 82 GLN A CA 1
ATOM 635 C C . GLN A 1 82 ? -0.209 -18.203 -15.195 1 91.06 82 GLN A C 1
ATOM 637 O O . GLN A 1 82 ? -1.071 -18.547 -16 1 91.06 82 GLN A O 1
ATOM 642 N N . GLY A 1 83 ? 1.15 -18.047 -15.5 1 85.88 83 GLY A N 1
ATOM 643 C CA . GLY A 1 83 ? 1.63 -18.359 -16.828 1 85.88 83 GLY A CA 1
ATOM 644 C C . GLY A 1 83 ? 1.483 -17.203 -17.812 1 85.88 83 GLY A C 1
ATOM 645 O O . GLY A 1 83 ? 1.336 -17.422 -19.016 1 85.88 83 GLY A O 1
ATOM 646 N N . LEU A 1 84 ? 1.436 -15.938 -17.172 1 88 84 LEU A N 1
ATOM 647 C CA . LEU A 1 84 ? 1.231 -14.758 -18.016 1 88 84 LEU A CA 1
ATOM 648 C C . LEU A 1 84 ? 2.334 -13.734 -17.781 1 88 84 LEU A C 1
ATOM 650 O O . LEU A 1 84 ? 2.049 -12.562 -17.516 1 88 84 LEU A O 1
ATOM 654 N N . PRO A 1 85 ? 3.561 -14.125 -17.969 1 81.25 85 PRO A N 1
ATOM 655 C CA . PRO A 1 85 ? 4.656 -13.203 -17.672 1 81.25 85 PRO A CA 1
ATOM 656 C C . PRO A 1 85 ? 4.625 -11.953 -18.547 1 81.25 85 PRO A C 1
ATOM 658 O O . PRO A 1 85 ? 4.992 -10.867 -18.094 1 81.25 85 PRO A O 1
ATOM 661 N N . ASP A 1 86 ? 4.164 -12.102 -19.719 1 86.38 86 ASP A N 1
ATOM 662 C CA . ASP A 1 86 ? 4.098 -10.953 -20.625 1 86.38 86 ASP A CA 1
ATOM 663 C C . ASP A 1 86 ? 3.09 -9.922 -20.125 1 86.38 86 ASP A C 1
ATOM 665 O O . ASP A 1 86 ? 3.256 -8.719 -20.359 1 86.38 86 ASP A O 1
ATOM 669 N N . ASP A 1 87 ? 2.193 -10.492 -19.422 1 88.06 87 ASP A N 1
ATOM 670 C CA . ASP A 1 87 ? 1.182 -9.586 -18.875 1 88.06 87 ASP A CA 1
ATOM 671 C C . ASP A 1 87 ? 1.742 -8.758 -17.734 1 88.06 87 ASP A C 1
ATOM 673 O O . ASP A 1 87 ? 1.34 -7.609 -17.531 1 88.06 87 ASP A O 1
ATOM 677 N N . ALA A 1 88 ? 2.707 -9.297 -17.062 1 86.38 88 ALA A N 1
ATOM 678 C CA . ALA A 1 88 ? 3.35 -8.547 -15.992 1 86.38 88 ALA A CA 1
ATOM 679 C C . ALA A 1 88 ? 4.121 -7.352 -16.531 1 86.38 88 ALA A C 1
ATOM 681 O O . ALA A 1 88 ? 4.008 -6.238 -16.016 1 86.38 88 ALA A O 1
ATOM 682 N N . GLN A 1 89 ? 4.785 -7.566 -17.562 1 86.5 89 GLN A N 1
ATOM 683 C CA . GLN A 1 89 ? 5.547 -6.504 -18.203 1 86.5 89 GLN A CA 1
ATOM 684 C C .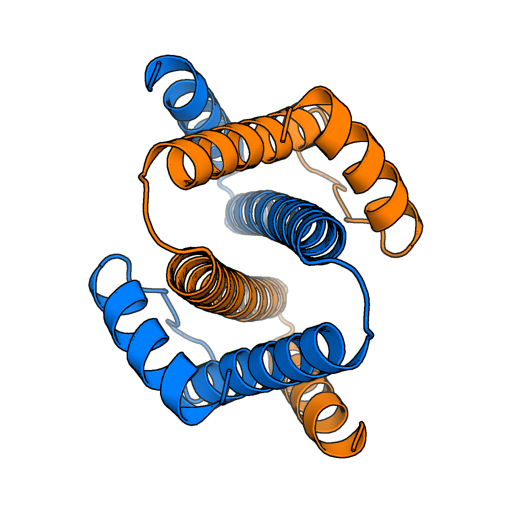 GLN A 1 89 ? 4.617 -5.441 -18.781 1 86.5 89 GLN A C 1
ATOM 686 O O . GLN A 1 89 ? 4.895 -4.242 -18.672 1 86.5 89 GLN A O 1
ATOM 691 N N . ALA A 1 90 ? 3.625 -5.891 -19.359 1 89.69 90 ALA A N 1
ATOM 692 C CA . ALA A 1 90 ? 2.66 -4.969 -19.938 1 89.69 90 ALA A CA 1
ATOM 693 C C . ALA A 1 90 ? 2.018 -4.09 -18.875 1 89.69 90 ALA A C 1
ATOM 695 O O . ALA A 1 90 ? 1.782 -2.9 -19.094 1 89.69 90 ALA A O 1
ATOM 696 N N . LEU A 1 91 ? 1.708 -4.688 -17.75 1 87 91 LEU A N 1
ATOM 697 C CA . LEU A 1 91 ? 1.115 -3.955 -16.641 1 87 91 LEU A CA 1
ATOM 698 C C . LEU A 1 91 ? 2.047 -2.846 -16.172 1 87 91 LEU A C 1
ATOM 700 O O . LEU A 1 91 ? 1.621 -1.698 -16 1 87 91 LEU A O 1
ATOM 704 N N . ILE A 1 92 ? 3.293 -3.162 -16.031 1 89.44 92 ILE A N 1
ATOM 705 C CA . ILE A 1 92 ? 4.27 -2.195 -15.539 1 89.44 92 ILE A CA 1
ATOM 706 C C . ILE A 1 92 ? 4.453 -1.082 -16.562 1 89.44 92 ILE A C 1
ATOM 708 O O . ILE A 1 92 ? 4.539 0.095 -16.203 1 89.44 92 ILE A O 1
ATOM 712 N N . GLU A 1 93 ? 4.465 -1.427 -17.812 1 90.38 93 GLU A N 1
ATOM 713 C CA . GLU A 1 93 ? 4.613 -0.446 -18.891 1 90.38 93 GLU A CA 1
ATOM 714 C C . GLU A 1 93 ? 3.424 0.507 -18.938 1 90.38 93 GLU A C 1
ATOM 716 O O . GLU A 1 93 ? 3.592 1.708 -19.156 1 90.38 93 GLU A O 1
ATOM 721 N N . ARG A 1 94 ? 2.316 -0.058 -18.75 1 90.5 94 ARG A N 1
ATOM 722 C CA . ARG A 1 94 ? 1.112 0.766 -18.75 1 90.5 94 ARG A CA 1
ATOM 723 C C . ARG A 1 94 ? 1.139 1.769 -17.594 1 90.5 94 ARG A C 1
ATOM 725 O O . ARG A 1 94 ? 0.846 2.951 -17.781 1 90.5 94 ARG A O 1
ATOM 732 N N . ILE A 1 95 ? 1.514 1.317 -16.484 1 90.38 95 ILE A N 1
ATOM 733 C CA . ILE A 1 95 ? 1.596 2.18 -15.305 1 90.38 95 ILE A CA 1
ATOM 734 C C . ILE A 1 95 ? 2.65 3.262 -15.531 1 90.38 95 ILE A C 1
ATOM 736 O O . ILE A 1 95 ? 2.424 4.434 -15.227 1 90.38 95 ILE A O 1
ATOM 740 N N . ALA A 1 96 ? 3.734 2.895 -16.094 1 90.12 96 ALA A N 1
ATOM 741 C CA . ALA A 1 96 ? 4.816 3.834 -16.391 1 90.12 96 ALA A CA 1
ATOM 742 C C . ALA A 1 96 ? 4.359 4.914 -17.359 1 90.12 96 ALA A C 1
ATOM 744 O O . ALA A 1 96 ? 4.688 6.09 -17.188 1 90.12 96 ALA A O 1
ATOM 745 N N . ARG A 1 97 ? 3.551 4.523 -18.312 1 90.38 97 ARG A N 1
ATOM 746 C CA . ARG A 1 97 ? 3.062 5.465 -19.312 1 90.38 97 ARG A CA 1
ATOM 747 C C . ARG A 1 97 ? 2.072 6.449 -18.703 1 90.38 97 ARG A C 1
ATOM 749 O O . ARG A 1 97 ? 2.09 7.637 -19.031 1 90.38 97 ARG A O 1
ATOM 756 N N . GLN A 1 98 ? 1.285 5.895 -17.891 1 85.88 98 GLN A N 1
ATOM 757 C CA . GLN A 1 98 ? 0.282 6.727 -17.234 1 85.88 98 GLN A CA 1
ATOM 758 C C . GLN A 1 98 ? 0.936 7.754 -16.312 1 85.88 98 GLN A C 1
ATOM 760 O O . GLN A 1 98 ? 0.435 8.875 -16.172 1 85.88 98 GLN A O 1
ATOM 765 N N . SER A 1 99 ? 1.973 7.383 -15.727 1 84.38 99 SER A N 1
ATOM 766 C CA . SER A 1 99 ? 2.68 8.289 -14.828 1 84.38 99 SER A CA 1
ATOM 767 C C . SER A 1 99 ? 3.395 9.391 -15.602 1 84.38 99 SER A C 1
ATOM 769 O O . SER A 1 99 ? 3.609 10.484 -15.07 1 84.38 99 SER A O 1
ATOM 771 N N . ARG A 1 100 ? 3.779 9.055 -16.797 1 79.44 100 ARG A N 1
ATOM 772 C CA . ARG A 1 100 ? 4.473 10.031 -17.641 1 79.44 100 ARG A CA 1
ATOM 773 C C . ARG A 1 100 ? 3.482 10.961 -18.328 1 79.44 100 ARG A C 1
ATOM 775 O O . ARG A 1 100 ? 3.811 12.109 -18.625 1 79.44 100 ARG A O 1
ATOM 782 N N . GLY A 1 101 ? 2.352 10.398 -18.75 1 68.56 101 GLY A N 1
ATOM 783 C CA . GLY A 1 101 ? 1.384 11.148 -19.531 1 68.56 101 GLY A CA 1
ATOM 784 C C . GLY A 1 101 ? 0.523 12.07 -18.688 1 68.56 101 GLY A C 1
ATOM 785 O O . GLY A 1 101 ? -0.224 12.898 -19.219 1 68.56 101 GLY A O 1
ATOM 786 N N . GLY A 1 102 ? 0.333 11.891 -17.438 1 52.66 102 GLY A N 1
ATOM 787 C CA . GLY A 1 102 ? -0.518 12.781 -16.672 1 52.66 102 GLY A CA 1
ATOM 788 C C . GLY A 1 102 ? 0.098 14.148 -16.438 1 52.66 102 GLY A C 1
ATOM 789 O O . GLY A 1 102 ? -0.487 14.992 -15.766 1 52.66 102 GLY A O 1
ATOM 790 N N . ALA A 1 103 ? 1.256 14.617 -16.766 1 39.56 103 ALA A N 1
ATOM 791 C CA . ALA A 1 103 ? 1.626 16.031 -16.828 1 39.56 103 ALA A CA 1
ATOM 792 C C . ALA A 1 103 ? 0.916 16.734 -17.984 1 39.56 103 ALA A C 1
ATOM 794 O O . ALA A 1 103 ? 0.618 16.109 -19 1 39.56 103 ALA A O 1
ATOM 795 N N . MET B 1 1 ? 6.84 16.594 -2.102 1 91.44 1 MET B N 1
ATOM 796 C CA . MET B 1 1 ? 8.008 15.711 -2.016 1 91.44 1 MET B CA 1
ATOM 797 C C . MET B 1 1 ? 8.492 15.312 -3.406 1 91.44 1 MET B C 1
ATOM 799 O O . MET B 1 1 ? 7.691 14.953 -4.27 1 91.44 1 MET B O 1
ATOM 803 N N . THR B 1 2 ? 9.773 15.414 -3.588 1 94.69 2 THR B N 1
ATOM 804 C CA . THR B 1 2 ? 10.305 15.133 -4.918 1 94.69 2 THR B CA 1
ATOM 805 C C . THR B 1 2 ? 10.586 13.641 -5.082 1 94.69 2 THR B C 1
ATOM 807 O O . THR B 1 2 ? 10.758 12.922 -4.094 1 94.69 2 THR B O 1
ATOM 810 N N . GLU B 1 3 ? 10.617 13.258 -6.34 1 96.12 3 GLU B N 1
ATOM 811 C CA . GLU B 1 3 ? 10.984 11.875 -6.664 1 96.12 3 GLU B CA 1
ATOM 812 C C . GLU B 1 3 ? 12.344 11.516 -6.074 1 96.12 3 GLU B C 1
ATOM 814 O O . GLU B 1 3 ? 12.5 10.445 -5.473 1 96.12 3 GLU B O 1
ATOM 819 N N . ASP B 1 4 ? 13.312 12.406 -6.184 1 95.81 4 ASP B N 1
ATOM 820 C CA . ASP B 1 4 ? 14.664 12.141 -5.715 1 95.81 4 ASP B CA 1
ATOM 821 C C . ASP B 1 4 ? 14.695 11.945 -4.199 1 95.81 4 ASP B C 1
ATOM 823 O O . ASP B 1 4 ? 15.375 11.047 -3.695 1 95.81 4 ASP B O 1
ATOM 827 N N . THR B 1 5 ? 14.008 12.734 -3.496 1 95.56 5 THR B N 1
ATOM 828 C CA . THR B 1 5 ? 13.938 12.609 -2.045 1 95.56 5 THR B CA 1
ATOM 829 C C . THR B 1 5 ? 13.273 11.289 -1.65 1 95.56 5 THR B C 1
ATOM 831 O O . THR B 1 5 ? 13.734 10.609 -0.731 1 95.56 5 THR B O 1
ATOM 834 N N . LEU B 1 6 ? 12.211 10.953 -2.307 1 96.75 6 LEU B N 1
ATOM 835 C CA . LEU B 1 6 ? 11.492 9.719 -2.025 1 96.75 6 LEU B CA 1
ATOM 836 C C . LEU B 1 6 ? 12.383 8.508 -2.299 1 96.75 6 LEU B C 1
ATOM 838 O O . LEU B 1 6 ? 12.336 7.516 -1.563 1 96.75 6 LEU B O 1
ATOM 842 N N . LEU B 1 7 ? 13.203 8.578 -3.324 1 96.81 7 LEU B N 1
ATOM 843 C CA . LEU B 1 7 ? 14.109 7.477 -3.648 1 96.81 7 LEU B CA 1
ATOM 844 C C . LEU B 1 7 ? 15.109 7.25 -2.523 1 96.81 7 LEU B C 1
ATOM 846 O O . LEU B 1 7 ? 15.422 6.105 -2.188 1 96.81 7 LEU B O 1
ATOM 850 N N . GLN B 1 8 ? 15.547 8.305 -1.953 1 95.81 8 GLN B N 1
ATOM 851 C CA . GLN B 1 8 ? 16.469 8.195 -0.834 1 95.81 8 GLN B CA 1
ATOM 852 C C . GLN B 1 8 ? 15.805 7.555 0.378 1 95.81 8 GLN B C 1
ATOM 854 O O . GLN B 1 8 ? 16.375 6.668 1.016 1 95.81 8 GLN B O 1
ATOM 859 N N . LEU B 1 9 ? 14.594 8.008 0.634 1 94.81 9 LEU B N 1
ATOM 860 C CA . LEU B 1 9 ? 13.859 7.469 1.773 1 94.81 9 LEU B CA 1
ATOM 861 C C . LEU B 1 9 ? 13.516 6 1.549 1 94.81 9 LEU B C 1
ATOM 863 O O . LEU B 1 9 ? 13.594 5.191 2.477 1 94.81 9 LEU B O 1
ATOM 867 N N . MET B 1 10 ? 13.148 5.676 0.323 1 94.06 10 MET B N 1
ATOM 868 C CA . MET B 1 10 ? 12.789 4.309 -0.041 1 94.06 10 MET B CA 1
ATOM 869 C C . MET B 1 10 ? 13.969 3.365 0.142 1 94.06 10 MET B C 1
ATOM 871 O O . MET B 1 10 ? 13.797 2.219 0.562 1 94.06 10 MET B O 1
ATOM 875 N N . THR B 1 11 ? 15.102 3.777 -0.181 1 91.56 11 THR B N 1
ATOM 876 C CA . THR B 1 11 ? 16.297 2.959 -0.025 1 91.56 11 THR B CA 1
ATOM 877 C C . THR B 1 11 ? 16.5 2.568 1.437 1 91.56 11 THR B C 1
ATOM 879 O O . THR B 1 11 ? 16.812 1.413 1.738 1 91.56 11 THR B O 1
ATOM 882 N N . GLU B 1 12 ? 16.266 3.471 2.314 1 91.38 12 GLU B N 1
ATOM 883 C CA . GLU B 1 12 ? 16.406 3.209 3.744 1 91.38 12 GLU B CA 1
ATOM 884 C C . GLU B 1 12 ? 15.312 2.258 4.238 1 91.38 12 GLU B C 1
ATOM 886 O O . GLU B 1 12 ? 15.594 1.334 5.008 1 91.38 12 GLU B O 1
ATOM 891 N N . VAL B 1 13 ? 14.109 2.475 3.785 1 91.31 13 VAL B N 1
ATOM 892 C CA . VAL B 1 13 ? 12.969 1.656 4.188 1 91.31 13 VAL B CA 1
ATOM 893 C C . VAL B 1 13 ? 13.164 0.221 3.707 1 91.31 13 VAL B C 1
ATOM 895 O O . VAL B 1 13 ? 12.898 -0.731 4.441 1 91.31 13 VAL B O 1
ATOM 898 N N . GLU B 1 14 ? 13.688 0.068 2.52 1 91.94 14 GLU B N 1
ATOM 899 C CA . GLU B 1 14 ? 13.875 -1.256 1.936 1 91.94 14 GLU B CA 1
ATOM 900 C C . GLU B 1 14 ? 15.023 -1.997 2.615 1 91.94 14 GLU B C 1
ATOM 902 O O . GLU B 1 14 ? 15.008 -3.227 2.703 1 91.94 14 GLU B O 1
ATOM 907 N N . LYS B 1 15 ? 16.016 -1.252 3.004 1 91.56 15 LYS B N 1
ATOM 908 C CA . LYS B 1 15 ? 17.109 -1.883 3.721 1 91.56 15 LYS B CA 1
ATOM 909 C C . LYS B 1 15 ? 16.609 -2.615 4.965 1 91.56 15 LYS B C 1
ATOM 911 O O . LYS B 1 15 ? 17.125 -3.68 5.309 1 91.56 15 LYS B O 1
ATOM 916 N N . GLU B 1 16 ? 15.664 -2.066 5.582 1 89.94 16 GLU B N 1
ATOM 917 C CA . GLU B 1 16 ? 15.117 -2.646 6.805 1 89.94 16 GLU B CA 1
ATOM 918 C C . GLU B 1 16 ? 14.203 -3.83 6.496 1 89.94 16 GLU B C 1
ATOM 920 O O . GLU B 1 16 ? 14.164 -4.801 7.254 1 89.94 16 GLU B O 1
ATOM 925 N N . ASP B 1 17 ? 13.523 -3.805 5.488 1 92 17 ASP B N 1
ATOM 926 C CA . ASP B 1 17 ? 12.586 -4.828 5.031 1 92 17 ASP B CA 1
ATOM 927 C C . ASP B 1 17 ? 12.617 -4.961 3.51 1 92 17 ASP B C 1
ATOM 929 O O . ASP B 1 17 ? 11.812 -4.352 2.811 1 92 17 ASP B O 1
ATOM 933 N N . PRO B 1 18 ? 13.477 -5.84 3.068 1 92.81 18 PRO B N 1
ATOM 934 C CA . PRO B 1 18 ? 13.703 -5.918 1.625 1 92.81 18 PRO B CA 1
ATOM 935 C C . PRO B 1 18 ? 12.523 -6.527 0.872 1 92.81 18 PRO B C 1
ATOM 937 O O . PRO B 1 18 ? 11.875 -7.445 1.376 1 92.81 18 PRO B O 1
ATOM 940 N N . ILE B 1 19 ? 12.234 -6.008 -0.247 1 93.06 19 ILE B N 1
ATOM 941 C CA . ILE B 1 19 ? 11.25 -6.555 -1.167 1 93.06 19 ILE B CA 1
ATOM 942 C C . ILE B 1 19 ? 11.883 -7.664 -2.006 1 93.06 19 ILE B C 1
ATOM 944 O O . ILE B 1 19 ? 13.023 -7.539 -2.443 1 93.06 19 ILE B O 1
ATOM 948 N N . ASP B 1 20 ? 11.258 -8.789 -2.242 1 90.75 20 ASP B N 1
ATOM 949 C CA . ASP B 1 20 ? 11.734 -9.898 -3.053 1 90.75 20 ASP B CA 1
ATOM 950 C C . ASP B 1 20 ? 11.32 -9.742 -4.512 1 90.75 20 ASP B C 1
ATOM 952 O O . ASP B 1 20 ? 10.148 -9.93 -4.855 1 90.75 20 ASP B O 1
ATOM 956 N N . TYR B 1 21 ? 12.281 -9.461 -5.305 1 88.62 21 TYR B N 1
ATOM 957 C CA . TYR B 1 21 ? 12.047 -9.25 -6.73 1 88.62 21 TYR B CA 1
ATOM 958 C C . TYR B 1 21 ? 12.383 -10.5 -7.527 1 88.62 21 TYR B C 1
ATOM 960 O O . TYR B 1 21 ? 12.398 -10.477 -8.758 1 88.62 21 TYR B O 1
ATOM 968 N N . ALA B 1 22 ? 12.703 -11.523 -6.941 1 79.94 22 ALA B N 1
ATOM 969 C CA . ALA B 1 22 ? 13.25 -12.703 -7.605 1 79.94 22 ALA B CA 1
ATOM 970 C C . ALA B 1 22 ? 12.336 -13.164 -8.734 1 79.94 22 ALA B C 1
ATOM 972 O O . ALA B 1 22 ? 11.109 -13.141 -8.602 1 79.94 22 ALA B O 1
ATOM 973 N N . ASP B 1 23 ? 12.984 -13.5 -9.852 1 78.25 23 ASP B N 1
ATOM 974 C CA . ASP B 1 23 ? 12.375 -14.164 -11 1 78.25 23 ASP B CA 1
ATOM 975 C C . ASP B 1 23 ? 11.406 -13.227 -11.727 1 78.25 23 ASP B C 1
ATOM 977 O O . ASP B 1 23 ? 10.406 -13.672 -12.289 1 78.25 23 ASP B O 1
ATOM 981 N N . LEU B 1 24 ? 11.562 -11.961 -11.57 1 81.06 24 LEU B N 1
ATOM 982 C CA . LEU B 1 24 ? 10.742 -11.008 -12.305 1 81.06 24 LEU B CA 1
ATOM 983 C C . LEU B 1 24 ? 11.539 -10.344 -13.422 1 81.06 24 LEU B C 1
ATOM 985 O O . LEU B 1 24 ? 12.727 -10.062 -13.258 1 81.06 24 LEU B O 1
ATOM 989 N N . PRO B 1 25 ? 10.922 -10.18 -14.492 1 78.5 25 PRO B N 1
ATOM 990 C CA . PRO B 1 25 ? 11.625 -9.664 -15.672 1 78.5 25 PRO B CA 1
ATOM 991 C C . PRO B 1 25 ? 11.711 -8.141 -15.68 1 78.5 25 PRO B C 1
ATOM 993 O O . PRO B 1 25 ? 11.367 -7.508 -16.688 1 78.5 25 PRO B O 1
ATOM 996 N N . PHE B 1 26 ? 12.016 -7.516 -14.539 1 82.44 26 PHE B N 1
ATOM 997 C CA . PHE B 1 26 ? 12.086 -6.059 -14.477 1 82.44 26 PHE B CA 1
ATOM 998 C C . PHE B 1 26 ? 13.391 -5.609 -13.82 1 82.44 26 PHE B C 1
ATOM 1000 O O . PHE B 1 26 ? 14.023 -6.375 -13.094 1 82.44 26 PHE B O 1
ATOM 1007 N N . ASP B 1 27 ? 13.75 -4.465 -14.242 1 88.88 27 ASP B N 1
ATOM 1008 C CA . ASP B 1 27 ? 14.805 -3.756 -13.531 1 88.88 27 ASP B CA 1
ATOM 1009 C C . ASP B 1 27 ? 14.305 -3.221 -12.188 1 88.88 27 ASP B C 1
ATOM 1011 O O . ASP B 1 27 ? 13.477 -2.309 -12.148 1 88.88 27 ASP B O 1
ATOM 1015 N N . ASP B 1 28 ? 14.852 -3.754 -11.086 1 89.62 28 ASP B N 1
ATOM 1016 C CA . ASP B 1 28 ? 14.391 -3.387 -9.742 1 89.62 28 ASP B CA 1
ATOM 1017 C C . ASP B 1 28 ? 14.5 -1.881 -9.523 1 89.62 28 ASP B C 1
ATOM 1019 O O . ASP B 1 28 ? 13.602 -1.268 -8.945 1 89.62 28 ASP B O 1
ATOM 1023 N N . ALA B 1 29 ? 15.555 -1.31 -10 1 91.06 29 ALA B N 1
ATOM 1024 C CA . ALA B 1 29 ? 15.781 0.123 -9.828 1 91.06 29 ALA B CA 1
ATOM 1025 C C . ALA B 1 29 ? 14.742 0.938 -10.602 1 91.06 29 ALA B C 1
ATOM 1027 O O . ALA B 1 29 ? 14.281 1.979 -10.125 1 91.06 29 ALA B O 1
ATOM 1028 N N . ALA B 1 30 ? 14.406 0.484 -11.781 1 91.94 30 ALA B N 1
ATOM 1029 C CA . ALA B 1 30 ? 13.414 1.182 -12.586 1 91.94 30 ALA B CA 1
ATOM 1030 C C . ALA B 1 30 ? 12.031 1.109 -11.938 1 91.94 30 ALA B C 1
ATOM 1032 O O . ALA B 1 30 ? 11.266 2.072 -11.984 1 91.94 30 ALA B O 1
ATOM 1033 N N . LEU B 1 31 ? 11.75 -0.045 -11.375 1 93.81 31 LEU B N 1
ATOM 1034 C CA . LEU B 1 31 ? 10.469 -0.216 -10.695 1 93.81 31 LEU B CA 1
ATOM 1035 C C . LEU B 1 31 ? 10.391 0.672 -9.461 1 93.81 31 LEU B C 1
ATOM 1037 O O . LEU B 1 31 ? 9.344 1.275 -9.195 1 93.81 31 LEU B O 1
ATOM 1041 N N . ARG B 1 32 ? 11.477 0.76 -8.742 1 95 32 ARG B N 1
ATOM 1042 C CA . ARG B 1 32 ? 11.539 1.65 -7.59 1 95 32 ARG B CA 1
ATOM 1043 C C . ARG B 1 32 ? 11.328 3.102 -8.008 1 95 32 ARG B C 1
ATOM 1045 O O . ARG B 1 32 ? 10.578 3.834 -7.355 1 95 32 ARG B O 1
ATOM 1052 N N . ARG B 1 33 ? 11.922 3.46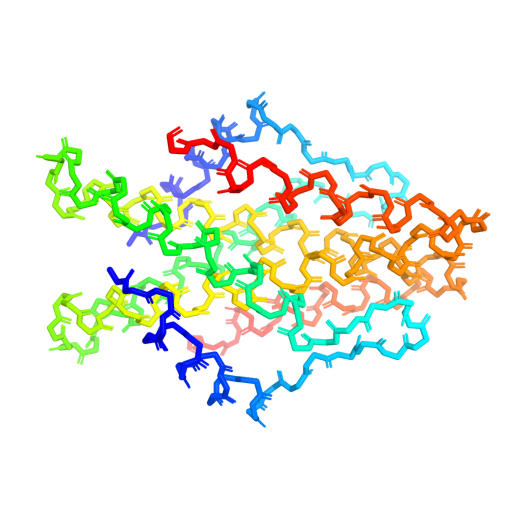9 -9.055 1 95.38 33 ARG B N 1
ATOM 1053 C CA . ARG B 1 33 ? 11.773 4.828 -9.562 1 95.38 33 ARG B CA 1
ATOM 1054 C C . ARG B 1 33 ? 10.328 5.109 -9.969 1 95.38 33 ARG B C 1
ATOM 1056 O O . ARG B 1 33 ? 9.812 6.203 -9.727 1 95.38 33 ARG B O 1
ATOM 1063 N N . LEU B 1 34 ? 9.758 4.152 -10.609 1 95.38 34 LEU B N 1
ATOM 1064 C CA . LEU B 1 34 ? 8.367 4.305 -11.016 1 95.38 34 LEU B CA 1
ATOM 1065 C C . LEU B 1 34 ? 7.469 4.508 -9.797 1 95.38 34 LEU B C 1
ATOM 1067 O O . LEU B 1 34 ? 6.621 5.402 -9.797 1 95.38 34 LEU B O 1
ATOM 1071 N N . ALA B 1 35 ? 7.621 3.689 -8.789 1 96.81 35 ALA B N 1
ATOM 1072 C CA . ALA B 1 35 ? 6.828 3.832 -7.57 1 96.81 35 ALA B CA 1
ATOM 1073 C C . ALA B 1 35 ? 7.027 5.207 -6.941 1 96.81 35 ALA B C 1
ATOM 1075 O O . ALA B 1 35 ? 6.059 5.871 -6.559 1 96.81 35 ALA B O 1
ATOM 1076 N N . CYS B 1 36 ? 8.258 5.676 -6.902 1 97.38 36 CYS B N 1
ATOM 1077 C CA . CYS B 1 36 ? 8.562 6.973 -6.312 1 97.38 36 CYS B CA 1
ATOM 1078 C C . CYS B 1 36 ? 7.977 8.109 -7.145 1 97.38 36 CYS B C 1
ATOM 1080 O O . CYS B 1 36 ? 7.488 9.094 -6.598 1 97.38 36 CYS B O 1
ATOM 1082 N N . ARG B 1 37 ? 8.039 7.969 -8.391 1 96.5 37 ARG B N 1
ATOM 1083 C CA . ARG B 1 37 ? 7.465 8.977 -9.281 1 96.5 37 ARG B CA 1
ATOM 1084 C C . ARG B 1 37 ? 5.961 9.102 -9.062 1 96.5 37 ARG B C 1
ATOM 1086 O O . ARG B 1 37 ? 5.434 10.211 -8.953 1 96.5 37 ARG B O 1
ATOM 1093 N N . LEU B 1 38 ? 5.281 8 -8.992 1 96.38 38 LEU B N 1
ATOM 1094 C CA . LEU B 1 38 ? 3.836 7.98 -8.789 1 96.38 38 LEU B CA 1
ATOM 1095 C C . LEU B 1 38 ? 3.463 8.672 -7.48 1 96.38 38 LEU B C 1
ATOM 1097 O O . LEU B 1 38 ? 2.525 9.469 -7.445 1 96.38 38 LEU B O 1
ATOM 1101 N N . ILE B 1 39 ? 4.262 8.406 -6.496 1 96.94 39 ILE B N 1
ATOM 1102 C CA . ILE B 1 39 ? 3.93 8.961 -5.191 1 96.94 39 ILE B CA 1
ATOM 1103 C C . ILE B 1 39 ? 4.336 10.438 -5.141 1 96.94 39 ILE B C 1
ATOM 1105 O O . ILE B 1 39 ? 3.662 11.25 -4.508 1 96.94 39 ILE B O 1
ATOM 1109 N N . ALA B 1 40 ? 5.434 10.758 -5.77 1 96.5 40 ALA B N 1
ATOM 1110 C CA . ALA B 1 40 ? 5.824 12.164 -5.855 1 96.5 40 ALA B CA 1
ATOM 1111 C C . ALA B 1 40 ? 4.746 12.992 -6.551 1 96.5 40 ALA B C 1
ATOM 1113 O O . ALA B 1 40 ? 4.422 14.094 -6.109 1 96.5 40 ALA B O 1
ATOM 1114 N N . GLU B 1 41 ? 4.211 12.453 -7.625 1 94.88 41 GLU B N 1
ATOM 1115 C CA . GLU B 1 41 ? 3.121 13.125 -8.336 1 94.88 41 GLU B CA 1
ATOM 1116 C C . GLU B 1 41 ? 1.9 13.297 -7.438 1 94.88 41 GLU B C 1
ATOM 1118 O O . GLU B 1 41 ? 1.296 14.367 -7.402 1 94.88 41 GLU B O 1
ATOM 1123 N N . ARG B 1 42 ? 1.564 12.297 -6.746 1 93.5 42 ARG B N 1
ATOM 1124 C CA . ARG B 1 42 ? 0.436 12.375 -5.824 1 93.5 42 ARG B CA 1
ATOM 1125 C C . ARG B 1 42 ? 0.685 13.422 -4.742 1 93.5 42 ARG B C 1
ATOM 1127 O O . ARG B 1 42 ? -0.225 14.164 -4.367 1 93.5 42 ARG B O 1
ATOM 1134 N N . SER B 1 43 ? 1.858 13.391 -4.207 1 94.19 43 SER B N 1
ATOM 1135 C CA . SER B 1 43 ? 2.209 14.352 -3.172 1 94.19 43 SER B CA 1
ATOM 1136 C C . SER B 1 43 ? 2.072 15.781 -3.682 1 94.19 43 SER B C 1
ATOM 1138 O O . SER B 1 43 ? 1.585 16.656 -2.967 1 94.19 43 SER B O 1
ATOM 1140 N N . SER B 1 44 ? 2.535 16.016 -4.898 1 93.25 44 SER B N 1
ATOM 1141 C CA . SER B 1 44 ? 2.422 17.344 -5.508 1 93.25 44 SER B CA 1
ATOM 1142 C C . SER B 1 44 ? 0.962 17.75 -5.68 1 93.25 44 SER B C 1
ATOM 1144 O O . SER B 1 44 ? 0.596 18.891 -5.414 1 93.25 44 SER B O 1
ATOM 1146 N N . GLU B 1 45 ? 0.18 16.797 -6.125 1 92.38 45 GLU B N 1
ATOM 1147 C CA . GLU B 1 45 ? -1.251 17.047 -6.273 1 92.38 45 GLU B CA 1
ATOM 1148 C C . GLU B 1 45 ? -1.891 17.406 -4.934 1 92.38 45 GLU B C 1
ATOM 1150 O O . GLU B 1 45 ? -2.727 18.297 -4.855 1 92.38 45 GLU B O 1
ATOM 1155 N N . MET B 1 46 ? -1.488 16.75 -3.916 1 89.69 46 MET B N 1
ATOM 1156 C CA . MET B 1 46 ? -2.033 16.969 -2.582 1 89.69 46 MET B CA 1
ATOM 1157 C C . MET B 1 46 ? -1.628 18.344 -2.062 1 89.69 46 MET B C 1
ATOM 1159 O O . MET B 1 46 ? -2.439 19.062 -1.458 1 89.69 46 MET B O 1
ATOM 1163 N N . GLU B 1 47 ? -0.405 18.688 -2.26 1 87.12 47 GLU B N 1
ATOM 1164 C CA . GLU B 1 47 ? 0.088 20 -1.835 1 87.12 47 GLU B CA 1
ATOM 1165 C C . GLU B 1 47 ? -0.62 21.125 -2.584 1 87.12 47 GLU B C 1
ATOM 1167 O O . GLU B 1 47 ? -0.881 22.188 -2.016 1 87.12 47 GLU B O 1
ATOM 1172 N N . ALA B 1 48 ? -0.993 20.875 -3.832 1 92.38 48 ALA B N 1
ATOM 1173 C CA . ALA B 1 48 ? -1.592 21.891 -4.688 1 92.38 48 ALA B CA 1
ATOM 1174 C C . ALA B 1 48 ? -3.092 22.016 -4.434 1 92.38 48 ALA B C 1
ATOM 1176 O O . ALA B 1 48 ? -3.719 23 -4.828 1 92.38 48 ALA B O 1
ATOM 1177 N N . SER B 1 49 ? -3.67 21.078 -3.824 1 91.69 49 SER B N 1
ATOM 1178 C CA . SER B 1 49 ? -5.121 21 -3.68 1 91.69 49 SER B CA 1
ATOM 1179 C C . SER B 1 49 ? -5.648 22.125 -2.803 1 91.69 49 SER B C 1
ATOM 1181 O O . SER B 1 49 ? -6.828 22.469 -2.871 1 91.69 49 SER B O 1
ATOM 1183 N N . GLY B 1 50 ? -4.914 22.672 -1.941 1 91.75 50 GLY B N 1
ATOM 1184 C CA . GLY B 1 50 ? -5.355 23.703 -1.027 1 91.75 50 GLY B CA 1
ATOM 1185 C C . GLY B 1 50 ? -6.156 23.172 0.146 1 91.75 50 GLY B C 1
ATOM 1186 O O . GLY B 1 50 ? -6.617 23.938 0.99 1 91.75 50 GLY B O 1
ATOM 1187 N N . LEU B 1 51 ? -6.32 21.922 0.228 1 92.12 51 LEU B N 1
ATOM 1188 C CA . LEU B 1 51 ? -7.035 21.297 1.337 1 92.12 51 LEU B CA 1
ATOM 1189 C C . LEU B 1 51 ? -6.242 21.422 2.633 1 92.12 51 LEU B C 1
ATOM 1191 O O . LEU B 1 51 ? -5.008 21.438 2.611 1 92.12 51 LEU B O 1
ATOM 1195 N N . PRO B 1 52 ? -7.008 21.609 3.697 1 92.81 52 PRO B N 1
ATOM 1196 C CA . PRO B 1 52 ? -6.309 21.578 4.984 1 92.81 52 PRO B CA 1
ATOM 1197 C C . PRO B 1 52 ? -5.527 20.297 5.211 1 92.81 52 PRO B C 1
ATOM 1199 O O . PRO B 1 52 ? -5.902 19.234 4.691 1 92.81 52 PRO B O 1
ATOM 1202 N N . VAL B 1 53 ? -4.461 20.375 6.047 1 88.19 53 VAL B N 1
ATOM 1203 C CA . VAL B 1 53 ? -3.527 19.266 6.27 1 88.19 53 VAL B CA 1
ATOM 1204 C C . VAL B 1 53 ? -4.27 18.078 6.855 1 88.19 53 VAL B C 1
ATOM 1206 O O . VAL B 1 53 ? -3.945 16.922 6.555 1 88.19 53 VAL B O 1
ATOM 1209 N N . GLU B 1 54 ? -5.285 18.344 7.617 1 88.12 54 GLU B N 1
ATOM 1210 C CA . GLU B 1 54 ? -6.055 17.266 8.242 1 88.12 54 GLU B CA 1
ATOM 1211 C C . GLU B 1 54 ? -6.793 16.438 7.191 1 88.12 54 GLU B C 1
ATOM 1213 O O . GLU B 1 54 ? -6.891 15.219 7.316 1 88.12 54 GLU B O 1
ATOM 1218 N N . ALA B 1 55 ? -7.305 17.078 6.238 1 91.5 55 ALA B N 1
ATOM 1219 C CA . ALA B 1 55 ? -8.008 16.391 5.152 1 91.5 55 ALA B CA 1
ATOM 1220 C C . ALA B 1 55 ? -7.031 15.594 4.293 1 91.5 55 ALA B C 1
ATOM 1222 O O . ALA B 1 55 ? -7.355 14.484 3.846 1 91.5 55 ALA B O 1
ATOM 1223 N N . LEU B 1 56 ? -5.844 16.141 4.062 1 91.44 56 LEU B N 1
ATOM 1224 C CA . LEU B 1 56 ? -4.82 15.438 3.293 1 91.44 56 LEU B CA 1
ATOM 1225 C C . LEU B 1 56 ? -4.379 14.164 4.008 1 91.44 56 LEU B C 1
ATOM 1227 O O . LEU B 1 56 ? -4.273 13.102 3.387 1 91.44 56 LEU B O 1
ATOM 1231 N N . LEU B 1 57 ? -4.254 14.305 5.309 1 92.12 57 LEU B N 1
ATOM 1232 C CA . LEU B 1 57 ? -3.84 13.156 6.105 1 92.12 57 LEU B CA 1
ATOM 1233 C C . LEU B 1 57 ? -4.914 12.07 6.094 1 92.12 57 LEU B C 1
ATOM 1235 O O . LEU B 1 57 ? -4.602 10.891 5.961 1 92.12 57 LEU B O 1
ATOM 1239 N N . ALA B 1 58 ? -6.145 12.477 6.168 1 92 58 ALA B N 1
ATOM 1240 C CA . ALA B 1 58 ? -7.246 11.523 6.137 1 92 58 ALA B CA 1
ATOM 1241 C C . ALA B 1 58 ? -7.254 10.734 4.828 1 92 58 ALA B C 1
ATOM 1243 O O . ALA B 1 58 ? -7.434 9.516 4.828 1 92 58 ALA B O 1
ATOM 1244 N N . THR B 1 59 ? -7.008 11.391 3.734 1 92.81 59 THR B N 1
ATOM 1245 C CA . THR B 1 59 ? -6.965 10.758 2.42 1 92.81 59 THR B CA 1
ATOM 1246 C C . THR B 1 59 ? -5.789 9.797 2.318 1 92.81 59 THR B C 1
ATOM 1248 O O . THR B 1 59 ? -5.922 8.695 1.778 1 92.81 59 THR B O 1
ATOM 1251 N N . MET B 1 60 ? -4.711 10.227 2.871 1 93.62 60 MET B N 1
ATOM 1252 C CA . MET B 1 60 ? -3.508 9.398 2.828 1 93.62 60 MET B CA 1
ATOM 1253 C C . MET B 1 60 ? -3.688 8.133 3.662 1 93.62 60 MET B C 1
ATOM 1255 O O . MET B 1 60 ? -3.289 7.047 3.24 1 93.62 60 MET B O 1
ATOM 1259 N N . TRP B 1 61 ? -4.328 8.281 4.773 1 95.44 61 TRP B N 1
ATOM 1260 C CA . TRP B 1 61 ? -4.566 7.129 5.641 1 95.44 61 TRP B CA 1
ATOM 1261 C C . TRP B 1 61 ? -5.52 6.137 4.977 1 95.44 61 TRP B C 1
ATOM 1263 O O . TRP B 1 61 ? -5.289 4.926 5.02 1 95.44 61 TRP B O 1
ATOM 1273 N N . ALA B 1 62 ? -6.535 6.676 4.355 1 95.44 62 ALA B N 1
ATOM 1274 C CA . ALA B 1 62 ? -7.477 5.809 3.656 1 95.44 62 ALA B CA 1
ATOM 1275 C C . ALA B 1 62 ? -6.797 5.07 2.506 1 95.44 62 ALA B C 1
ATOM 1277 O O . ALA B 1 62 ? -7.012 3.873 2.314 1 95.44 62 ALA B O 1
ATOM 1278 N N . SER B 1 63 ? -5.98 5.758 1.728 1 94.75 63 SER B N 1
ATOM 1279 C CA . SER B 1 63 ? -5.262 5.164 0.605 1 94.75 63 SER B CA 1
ATOM 1280 C C . SER B 1 63 ? -4.273 4.102 1.081 1 94.75 63 SER B C 1
ATOM 1282 O O . SER B 1 63 ? -4.125 3.055 0.448 1 94.75 63 SER B O 1
ATOM 1284 N N . THR B 1 64 ? -3.641 4.43 2.146 1 96.44 64 THR B N 1
ATOM 1285 C CA . THR B 1 64 ? -2.699 3.469 2.709 1 96.44 64 THR B CA 1
ATOM 1286 C C . THR B 1 64 ? -3.428 2.219 3.197 1 96.44 64 THR B C 1
ATOM 1288 O O . THR B 1 64 ? -2.955 1.1 2.992 1 96.44 64 THR B O 1
ATOM 1291 N N . ALA B 1 65 ? -4.523 2.422 3.814 1 97 65 ALA B N 1
ATOM 1292 C CA . ALA B 1 65 ? -5.312 1.277 4.266 1 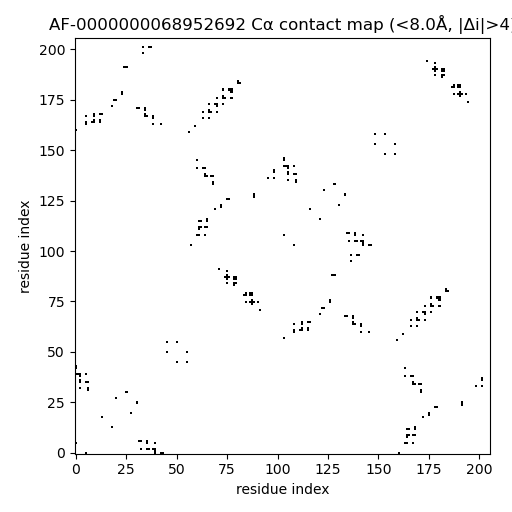97 65 ALA B CA 1
ATOM 1293 C C . ALA B 1 65 ? -5.719 0.396 3.088 1 97 65 ALA B C 1
ATOM 1295 O O . ALA B 1 65 ? -5.656 -0.833 3.174 1 97 65 ALA B O 1
ATOM 1296 N N . LYS B 1 66 ? -6.148 1.005 2.049 1 96.75 66 LYS B N 1
ATOM 1297 C CA . LYS B 1 66 ? -6.516 0.256 0.851 1 96.75 66 LYS B CA 1
ATOM 1298 C C . LYS B 1 66 ? -5.324 -0.525 0.303 1 96.75 66 LYS B C 1
ATOM 1300 O O . LYS B 1 66 ? -5.465 -1.683 -0.097 1 96.75 66 LYS B O 1
ATOM 1305 N N . LEU B 1 67 ? -4.168 0.139 0.245 1 96.62 67 LEU B N 1
ATOM 1306 C CA . LEU B 1 67 ? -2.957 -0.505 -0.254 1 96.62 67 LEU B CA 1
ATOM 1307 C C . LEU B 1 67 ? -2.562 -1.683 0.631 1 96.62 67 LEU B C 1
ATOM 1309 O O . LEU B 1 67 ? -2.135 -2.725 0.13 1 96.62 67 LEU B O 1
ATOM 1313 N N . VAL B 1 68 ? -2.719 -1.543 1.941 1 96.88 68 VAL B N 1
ATOM 1314 C CA . VAL B 1 68 ? -2.418 -2.623 2.877 1 96.88 68 VAL B CA 1
ATOM 1315 C C . VAL B 1 68 ? -3.373 -3.789 2.643 1 96.88 68 VAL B C 1
ATOM 1317 O O . VAL B 1 68 ? -2.947 -4.945 2.572 1 96.88 68 VAL B O 1
ATOM 1320 N N . LEU B 1 69 ? -4.625 -3.494 2.496 1 96.31 69 LEU B N 1
ATOM 1321 C CA . LEU B 1 69 ? -5.629 -4.523 2.242 1 96.31 69 LEU B CA 1
ATOM 1322 C C . LEU B 1 69 ? -5.328 -5.266 0.943 1 96.31 69 LEU B C 1
ATOM 1324 O O . LEU B 1 69 ? -5.359 -6.5 0.906 1 96.31 69 LEU B O 1
ATOM 1328 N N . GLU B 1 70 ? -4.98 -4.578 -0.136 1 96.25 70 GLU B N 1
ATOM 1329 C CA . GLU B 1 70 ? -4.617 -5.18 -1.417 1 96.25 70 GLU B CA 1
ATOM 1330 C C . GLU B 1 70 ? -3.396 -6.082 -1.277 1 96.25 70 GLU B C 1
ATOM 1332 O O . GLU B 1 70 ? -3.365 -7.184 -1.834 1 96.25 70 GLU B O 1
ATOM 1337 N N . ASN B 1 71 ? -2.465 -5.578 -0.526 1 95.69 71 ASN B N 1
ATOM 1338 C CA . ASN B 1 71 ? -1.254 -6.359 -0.305 1 95.69 71 ASN B CA 1
ATOM 1339 C C . ASN B 1 71 ? -1.558 -7.672 0.417 1 95.69 71 ASN B C 1
ATOM 1341 O O . ASN B 1 71 ? -1.024 -8.719 0.054 1 95.69 71 ASN B O 1
ATOM 1345 N N . LEU B 1 72 ? -2.451 -7.629 1.43 1 94.25 72 LEU B N 1
ATOM 1346 C CA . LEU B 1 72 ? -2.859 -8.828 2.148 1 94.25 72 LEU B CA 1
ATOM 1347 C C . LEU B 1 72 ? -3.553 -9.812 1.213 1 94.25 72 LEU B C 1
ATOM 1349 O O . LEU B 1 72 ? -3.25 -11.008 1.229 1 94.25 72 LEU B O 1
ATOM 1353 N N . VAL B 1 73 ? -4.406 -9.328 0.371 1 94.62 73 VAL B N 1
ATOM 1354 C CA . VAL B 1 73 ? -5.164 -10.148 -0.569 1 94.62 73 VAL B CA 1
ATOM 1355 C C . VAL B 1 73 ? -4.219 -10.766 -1.599 1 94.62 73 VAL B C 1
ATOM 1357 O O . VAL B 1 73 ? -4.297 -11.961 -1.885 1 94.62 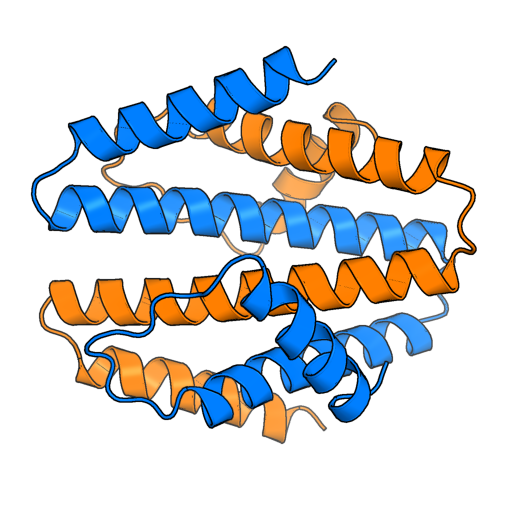73 VAL B O 1
ATOM 1360 N N . LEU B 1 74 ? -3.281 -10.023 -2.111 1 94.31 74 LEU B N 1
ATOM 1361 C CA . LEU B 1 74 ? -2.336 -10.492 -3.115 1 94.31 74 LEU B CA 1
ATOM 1362 C C . LEU B 1 74 ? -1.429 -11.578 -2.541 1 94.31 74 LEU B C 1
ATOM 1364 O O . LEU B 1 74 ? -1.168 -12.586 -3.197 1 94.31 74 LEU B O 1
ATOM 1368 N N . ASN B 1 75 ? -0.981 -11.32 -1.293 1 93.75 75 ASN B N 1
ATOM 1369 C CA . ASN B 1 75 ? -0.156 -12.336 -0.645 1 93.75 75 ASN B CA 1
ATOM 1370 C C . ASN B 1 75 ? -0.919 -13.648 -0.458 1 93.75 75 ASN B C 1
ATOM 1372 O O . ASN B 1 75 ? -0.371 -14.727 -0.679 1 93.75 75 ASN B O 1
ATOM 1376 N N . ALA B 1 76 ? -2.127 -13.539 -0.065 1 91.69 76 ALA B N 1
ATOM 1377 C CA . ALA B 1 76 ? -2.961 -14.719 0.126 1 91.69 76 ALA B CA 1
ATOM 1378 C C . ALA B 1 76 ? -3.172 -15.461 -1.191 1 91.69 76 ALA B C 1
ATOM 1380 O O . ALA B 1 76 ? -3.107 -16.688 -1.236 1 91.69 76 ALA B O 1
ATOM 1381 N N . ARG B 1 77 ? -3.396 -14.703 -2.246 1 91.88 77 ARG B N 1
ATOM 1382 C CA . ARG B 1 77 ? -3.594 -15.297 -3.562 1 91.88 77 ARG B CA 1
ATOM 1383 C C . ARG B 1 77 ? -2.324 -16 -4.043 1 91.88 77 ARG B C 1
ATOM 1385 O O . ARG B 1 77 ? -2.389 -17.078 -4.641 1 91.88 77 ARG B O 1
ATOM 1392 N N . LEU B 1 78 ? -1.213 -15.367 -3.793 1 91.56 78 LEU B N 1
ATOM 1393 C CA . LEU B 1 78 ? 0.07 -15.961 -4.164 1 91.56 78 LEU B CA 1
ATOM 1394 C C . LEU B 1 78 ? 0.276 -17.297 -3.469 1 91.56 78 LEU B C 1
ATOM 1396 O O . LEU B 1 78 ? 0.644 -18.281 -4.109 1 91.56 78 LEU B O 1
ATOM 1400 N N . LEU B 1 79 ? -0.037 -17.328 -2.201 1 90.75 79 LEU B N 1
ATOM 1401 C CA . LEU B 1 79 ? 0.138 -18.547 -1.422 1 90.75 79 LEU B CA 1
ATOM 1402 C C . LEU B 1 79 ? -0.812 -19.641 -1.903 1 90.75 79 LEU B C 1
ATOM 1404 O O . LEU B 1 79 ? -0.423 -20.797 -2.004 1 90.75 79 LEU B O 1
ATOM 1408 N N . ARG B 1 80 ? -1.95 -19.281 -2.256 1 88.94 80 ARG B N 1
ATOM 1409 C CA . ARG B 1 80 ? -2.912 -20.25 -2.775 1 88.94 80 ARG B CA 1
ATOM 1410 C C . ARG B 1 80 ? -2.447 -20.828 -4.109 1 88.94 80 ARG B C 1
ATOM 1412 O O . ARG B 1 80 ? -2.5 -22.031 -4.32 1 88.94 80 ARG B O 1
ATOM 1419 N N . LEU B 1 81 ? -2.012 -19.984 -4.961 1 87.62 81 LEU B N 1
ATOM 1420 C CA . LEU B 1 81 ? -1.551 -20.422 -6.277 1 87.62 81 LEU B CA 1
ATOM 1421 C C . LEU B 1 81 ? -0.32 -21.312 -6.156 1 87.62 81 LEU B C 1
ATOM 1423 O O . LEU B 1 81 ? -0.078 -22.156 -7.02 1 87.62 81 LEU B O 1
ATOM 1427 N N . GLN B 1 82 ? 0.37 -21.141 -5.109 1 91.12 82 GLN B N 1
ATOM 1428 C CA . GLN B 1 82 ? 1.558 -21.953 -4.859 1 91.12 82 GLN B CA 1
ATOM 1429 C C . GLN B 1 82 ? 1.194 -23.266 -4.172 1 91.12 82 GLN B C 1
ATOM 1431 O O . GLN B 1 82 ? 2.068 -24.094 -3.896 1 91.12 82 GLN B O 1
ATOM 1436 N N . GLY B 1 83 ? -0.161 -23.406 -3.873 1 86.31 83 GLY B N 1
ATOM 1437 C CA . GLY B 1 83 ? -0.625 -24.641 -3.262 1 86.31 83 GLY B CA 1
ATOM 1438 C C . GLY B 1 83 ? -0.512 -24.641 -1.748 1 86.31 83 GLY B C 1
ATOM 1439 O O . GLY B 1 83 ? -0.358 -25.703 -1.13 1 86.31 83 GLY B O 1
ATOM 1440 N N . LEU B 1 84 ? -0.496 -23.344 -1.181 1 88.44 84 LEU B N 1
ATOM 1441 C CA . LEU B 1 84 ? -0.322 -23.219 0.262 1 88.44 84 LEU B CA 1
ATOM 1442 C C . LEU B 1 84 ? -1.446 -22.391 0.875 1 88.44 84 LEU B C 1
ATOM 1444 O O . LEU B 1 84 ? -1.188 -21.438 1.599 1 88.44 84 LEU B O 1
ATOM 1448 N N . PRO B 1 85 ? -2.672 -22.812 0.693 1 81.44 85 PRO B N 1
ATOM 1449 C CA . PRO B 1 85 ? -3.789 -22 1.193 1 81.44 85 PRO B CA 1
ATOM 1450 C C . PRO B 1 85 ? -3.779 -21.859 2.713 1 81.44 85 PRO B C 1
ATOM 1452 O O . PRO B 1 85 ? -4.168 -20.812 3.242 1 81.44 85 PRO B O 1
ATOM 1455 N N . ASP B 1 86 ? -3.305 -22.844 3.354 1 86.62 86 ASP B N 1
ATOM 1456 C CA . ASP B 1 86 ? -3.258 -22.797 4.812 1 86.62 86 ASP B CA 1
ATOM 1457 C C . ASP B 1 86 ? -2.27 -21.734 5.289 1 86.62 86 ASP B C 1
ATOM 1459 O O . ASP B 1 86 ? -2.459 -21.141 6.352 1 86.62 86 ASP B O 1
ATOM 1463 N N . ASP B 1 87 ? -1.35 -21.547 4.43 1 88.31 87 ASP B N 1
ATOM 1464 C CA . ASP B 1 87 ? -0.359 -20.531 4.781 1 88.31 87 ASP B CA 1
ATOM 1465 C C . ASP B 1 87 ? -0.942 -19.125 4.656 1 88.31 87 ASP B C 1
ATOM 1467 O O . ASP B 1 87 ? -0.564 -18.234 5.406 1 88.31 87 ASP B O 1
ATOM 1471 N N . ALA B 1 88 ? -1.889 -18.984 3.797 1 86.38 88 ALA B N 1
ATOM 1472 C CA . ALA B 1 88 ? -2.555 -17.688 3.66 1 86.38 88 ALA B CA 1
ATOM 1473 C C . ALA B 1 88 ? -3.355 -17.359 4.914 1 86.38 88 ALA B C 1
ATOM 1475 O O . ALA B 1 88 ? -3.273 -16.234 5.426 1 86.38 88 ALA B O 1
ATOM 1476 N N . GLN B 1 89 ? -4.008 -18.281 5.391 1 86.62 89 GLN B N 1
ATOM 1477 C CA . GLN B 1 89 ? -4.793 -18.109 6.609 1 86.62 89 GLN B CA 1
ATOM 1478 C C . GLN B 1 89 ? -3.893 -17.844 7.812 1 86.62 89 GLN B C 1
ATOM 1480 O O . GLN B 1 89 ? -4.199 -16.984 8.641 1 86.62 89 GLN B O 1
ATOM 1485 N N . ALA B 1 90 ? -2.896 -18.547 7.859 1 89.88 90 ALA B N 1
ATOM 1486 C CA . ALA B 1 90 ? -1.956 -18.375 8.961 1 89.88 90 ALA B CA 1
ATOM 1487 C C . ALA B 1 90 ? -1.34 -16.984 8.945 1 89.88 90 ALA B C 1
ATOM 1489 O O . ALA B 1 90 ? -1.137 -16.375 10 1 89.88 90 ALA B O 1
ATOM 1490 N N . LEU B 1 91 ? -1.011 -16.516 7.777 1 87.25 91 LEU B N 1
ATOM 1491 C CA . LEU B 1 91 ? -0.438 -15.18 7.629 1 87.25 91 LEU B CA 1
ATOM 1492 C C . LEU B 1 91 ? -1.397 -14.109 8.148 1 87.25 91 LEU B C 1
ATOM 1494 O O . LEU B 1 91 ? -1.005 -13.242 8.93 1 87.25 91 LEU B O 1
ATOM 1498 N N . ILE B 1 92 ? -2.629 -14.234 7.801 1 89.19 92 ILE B N 1
ATOM 1499 C CA . ILE B 1 92 ? -3.633 -13.25 8.195 1 89.19 92 ILE B CA 1
ATOM 1500 C C . ILE B 1 92 ? -3.848 -13.312 9.711 1 89.19 92 ILE B C 1
ATOM 1502 O O . ILE B 1 92 ? -3.961 -12.281 10.367 1 89.19 92 ILE B O 1
ATOM 1506 N N . GLU B 1 93 ? -3.854 -14.492 10.25 1 90.38 93 GLU B N 1
ATOM 1507 C CA . GLU B 1 93 ? -4.031 -14.68 11.688 1 90.38 93 GLU B CA 1
ATOM 1508 C C . GLU B 1 93 ? -2.865 -14.078 12.469 1 90.38 93 GLU B C 1
ATOM 1510 O O . GLU B 1 93 ? -3.066 -13.469 13.523 1 90.38 93 GLU B O 1
ATOM 1515 N N . ARG B 1 94 ? -1.738 -14.289 11.938 1 90.75 94 ARG B N 1
ATOM 1516 C CA . ARG B 1 94 ? -0.555 -13.727 12.594 1 90.75 94 ARG B CA 1
ATOM 1517 C C . ARG B 1 94 ? -0.607 -12.203 12.609 1 90.75 94 ARG B C 1
ATOM 1519 O O . ARG B 1 94 ? -0.346 -11.578 13.641 1 90.75 94 ARG B O 1
ATOM 1526 N N . ILE B 1 95 ? -0.963 -11.641 11.531 1 90.56 95 ILE B N 1
ATOM 1527 C CA . ILE B 1 95 ? -1.065 -10.188 11.43 1 90.56 95 ILE B CA 1
ATOM 1528 C C . ILE B 1 95 ? -2.148 -9.68 12.375 1 90.56 95 ILE B C 1
ATOM 1530 O O . ILE B 1 95 ? -1.954 -8.68 13.07 1 90.56 95 ILE B O 1
ATOM 1534 N N . ALA B 1 96 ? -3.225 -10.359 12.438 1 90.38 96 ALA B N 1
ATOM 1535 C CA . ALA B 1 96 ? -4.332 -9.992 13.32 1 90.38 96 ALA B CA 1
ATOM 1536 C C . ALA B 1 96 ? -3.902 -10.023 14.781 1 90.38 96 ALA B C 1
ATOM 1538 O O . ALA B 1 96 ? -4.262 -9.133 15.562 1 90.38 96 ALA B O 1
ATOM 1539 N N . ARG B 1 97 ? -3.094 -10.992 15.117 1 90.62 97 ARG B N 1
ATOM 1540 C CA . ARG B 1 97 ? -2.629 -11.141 16.5 1 90.62 97 ARG B CA 1
ATOM 1541 C C . ARG B 1 97 ? -1.667 -10.016 16.875 1 90.62 97 ARG B C 1
ATOM 1543 O O . ARG B 1 97 ? -1.719 -9.492 17.984 1 90.62 97 ARG B O 1
ATOM 1550 N N . GLN B 1 98 ? -0.862 -9.742 15.945 1 86.31 98 GLN B N 1
ATOM 1551 C CA . GLN B 1 98 ? 0.119 -8.688 16.188 1 86.31 98 GLN B CA 1
ATOM 1552 C C . GLN B 1 98 ? -0.56 -7.332 16.359 1 86.31 98 GLN B C 1
ATOM 1554 O O . GLN B 1 98 ? -0.092 -6.492 17.125 1 86.31 98 GLN B O 1
ATOM 1559 N N . SER B 1 99 ? -1.59 -7.145 15.664 1 84.62 99 SER B N 1
ATOM 1560 C CA . SER B 1 99 ? -2.314 -5.883 15.75 1 84.62 99 SER B CA 1
ATOM 1561 C C . SER B 1 99 ? -3.062 -5.762 17.078 1 84.62 99 SER B C 1
ATOM 1563 O O . SER B 1 99 ? -3.32 -4.656 17.547 1 84.62 99 SER B O 1
ATOM 1565 N N . ARG B 1 100 ? -3.428 -6.898 17.578 1 79.75 100 ARG B N 1
ATOM 1566 C CA . ARG B 1 100 ? -4.152 -6.918 18.844 1 79.75 100 ARG B CA 1
ATOM 1567 C C . ARG B 1 100 ? -3.189 -6.824 20.031 1 79.75 100 ARG B C 1
ATOM 1569 O O . ARG B 1 100 ? -3.551 -6.316 21.094 1 79.75 100 ARG B O 1
ATOM 1576 N N . GLY B 1 101 ? -2.037 -7.5 19.922 1 68.5 101 GLY B N 1
ATOM 1577 C CA . GLY B 1 101 ? -1.095 -7.598 21.016 1 68.5 101 GLY B CA 1
ATOM 1578 C C . GLY B 1 101 ? -0.239 -6.355 21.188 1 68.5 101 GLY B C 1
ATOM 1579 O O . GLY B 1 101 ? 0.491 -6.227 22.172 1 68.5 101 GLY B O 1
ATOM 1580 N N . GLY B 1 102 ? -0.013 -5.551 20.234 1 52.53 102 GLY B N 1
ATOM 1581 C CA . GLY B 1 102 ? 0.843 -4.391 20.422 1 52.53 102 GLY B CA 1
ATOM 1582 C C . GLY B 1 102 ? 0.226 -3.336 21.328 1 52.53 102 GLY B C 1
ATOM 1583 O O . GLY B 1 102 ? 0.814 -2.273 21.547 1 52.53 102 GLY B O 1
ATOM 1584 N N . ALA B 1 103 ? -0.94 -3.297 21.891 1 39.38 103 ALA B N 1
ATOM 1585 C CA . ALA B 1 103 ? -1.297 -2.426 23 1 39.38 103 ALA B CA 1
ATOM 1586 C C . ALA B 1 103 ? -0.572 -2.846 24.281 1 39.38 103 ALA B C 1
ATOM 1588 O O . ALA B 1 103 ? -0.279 -4.027 24.469 1 39.38 103 ALA B O 1
#

Foldseek 3Di:
DDLVVVLVVVVVVCVVPPDDPPPPPDDPSVVSSVVSHVVRVVVVVLVPVPDDPVVSVVVVVVVVVVVVVVVLVVVCVVCVVVVRNVVSVVVVVVVVVVVVPPD/DDLVVVLVVVVVVCVVPPDDPPPPPDDPVVVSSVVSHVVRVVVVVLVPVPDDPVVSVVVVVVVVVVVVVVVLVVVCVVCVVVVRNVVSVVVVVVVVVVVVPPD

Nearest PDB structures (foldseek):
  7par-assembly1_N  TM=3.003E-01  e=8.954E+00  Mycoplasmoides pneumoniae M129

pLDDT: mean 90.38, std 8.05, range [39.38, 97.44]

Sequence (206 aa):
MTEDTLLQLMTEVEKEDPIDYADLPFDDAALRRLACRLIAERSSEMEASGLPVEALLATMWASTAKLVLENLVLNARLLRLQGLPDDAQALIERIARQSRGGAMTEDTLLQLMTEVEKEDPIDYADLPFDDAALRRLACRLIAERSSEMEASGLPVEALLATMWASTAKLVLENLVLNARLLRLQGLPDDAQALIERIARQSRGGA